Protein AF-A0A9P4UZG0-F1 (afdb_monomer_lite)

Foldseek 3Di:
DDDPPPPDPPPPQAAAPALVCLVVNVVVLVVLCVVLVNVVQQPLVDP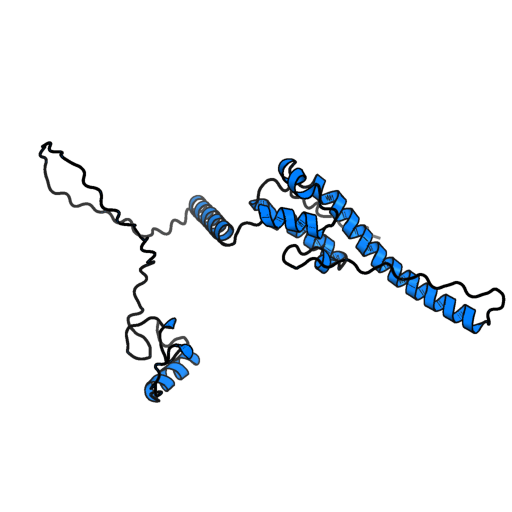HDDQDDQDDADDDDDPPDDPVRNVVNVVSNVVSVVRNVSSVSNVVSFVVLQVVVVVRYDPVLCVQCVPPDGSNSSSNSCCVPRNQDPVSVVVVVVVVVVVVCVVVVVPPDPDDPPPDDDDDDDDDDDDDDDDDDDDDDDDDPPDPPPDFDCQDLQRDGDHCCLDCLNHVVNAPPPDDDDPNSNVSVVVCVVDVPPPD

Radius of gyration: 33.49 Å; chains: 1; bounding box: 88×65×90 Å

Sequence (244 aa):
MASINVQRVTKSPTYLNKPEDWISWLFQYEDLATAAGVWTHCDPSKPYNALEDAPLRPTRPSSDATADQIKLYSLDRSDWEHDYRIWKRKEETLTAILTDIPTTISKNFILLIKNEHTVWGRLHALHQHLAPSDSTRKRELRQQWEDFQRITGRRIHGATFSATLGITNNQSNQGRPSATNSLTIPSKPSASSKRPHTNCYCGVTHWYCECPYLVTHKRPHNWKEDNSITAKFREARTNPKVNT

Organism: NCBI:txid682080

Secondary structure (DSSP, 8-state):
---------------B-SGGGHHHHHHHHHHHHHHHT-HHHH-TTSPP-PPPPPPPPPPPPPTT--HHHHHHHHHHHHHHHHHHHHHHHHHHHHHHHHHHHHHHB-HHHHHHHTT--SHHHHHHHHHHHHSPPHHHHHHHHHHHHHHHHHHS-----------------------------------------PPPPS--TTSS-S-GGG-TTT-GGG--TT----HHHHHHHHHHHH-TTS--

Structure (mmCIF, N/CA/C/O backbone):
data_AF-A0A9P4UZG0-F1
#
_entry.id   AF-A0A9P4UZG0-F1
#
loop_
_atom_site.group_PDB
_atom_site.id
_atom_site.type_symbol
_atom_site.label_atom_id
_atom_site.label_alt_id
_atom_site.label_comp_id
_atom_site.label_asym_id
_atom_site.label_entity_id
_atom_site.label_seq_id
_atom_site.pdbx_PDB_ins_code
_atom_site.Cartn_x
_atom_site.Cartn_y
_atom_site.Cartn_z
_atom_site.occupancy
_atom_site.B_iso_or_equiv
_atom_site.auth_seq_id
_atom_site.auth_comp_id
_atom_site.auth_asym_id
_atom_site.auth_atom_id
_atom_site.pdbx_PDB_model_num
ATOM 1 N N . MET A 1 1 ? 10.504 36.411 -8.832 1.00 37.25 1 MET A N 1
ATOM 2 C CA . MET A 1 1 ? 9.932 35.054 -8.968 1.00 37.25 1 MET A CA 1
ATOM 3 C C . MET A 1 1 ? 9.498 34.613 -7.580 1.00 37.25 1 MET A C 1
ATOM 5 O O . MET A 1 1 ? 10.353 34.453 -6.723 1.00 37.25 1 MET A O 1
ATOM 9 N N . ALA A 1 2 ? 8.191 34.584 -7.312 1.00 33.81 2 ALA A N 1
ATOM 10 C CA . ALA A 1 2 ? 7.659 34.303 -5.980 1.00 33.81 2 ALA A CA 1
ATOM 11 C C . ALA A 1 2 ? 7.749 32.798 -5.686 1.00 33.81 2 ALA A C 1
ATOM 13 O O . ALA A 1 2 ? 7.114 31.992 -6.364 1.00 33.81 2 ALA A O 1
ATOM 14 N N . SER A 1 3 ? 8.558 32.430 -4.695 1.00 33.03 3 SER A N 1
ATOM 15 C CA . SER A 1 3 ? 8.658 31.064 -4.188 1.00 33.03 3 SER A CA 1
ATOM 16 C C . SER A 1 3 ? 7.367 30.699 -3.462 1.00 33.03 3 SER A C 1
ATOM 18 O O . SER A 1 3 ? 7.094 31.197 -2.370 1.00 33.03 3 SER A O 1
ATOM 20 N N . ILE A 1 4 ? 6.563 29.831 -4.072 1.00 34.81 4 ILE A N 1
ATOM 21 C CA . ILE A 1 4 ? 5.389 29.243 -3.429 1.00 34.81 4 ILE A CA 1
ATOM 22 C C . ILE A 1 4 ? 5.906 28.220 -2.415 1.00 34.81 4 ILE A C 1
ATOM 24 O O . ILE A 1 4 ? 6.260 27.094 -2.758 1.00 34.81 4 ILE A O 1
ATOM 28 N N . ASN A 1 5 ? 5.986 28.638 -1.153 1.00 38.53 5 ASN A N 1
ATOM 29 C CA . ASN A 1 5 ? 6.178 27.740 -0.025 1.00 38.53 5 ASN A CA 1
ATOM 30 C C . ASN A 1 5 ? 4.876 26.952 0.167 1.00 38.53 5 ASN A C 1
ATOM 32 O O . ASN A 1 5 ? 3.945 27.414 0.827 1.00 38.53 5 ASN A O 1
ATOM 36 N N . VAL A 1 6 ? 4.791 25.784 -0.473 1.00 41.22 6 VAL A N 1
ATOM 37 C CA . VAL A 1 6 ? 3.734 24.807 -0.207 1.00 41.22 6 VAL A CA 1
ATOM 38 C C . VAL A 1 6 ? 4.003 24.248 1.182 1.00 41.22 6 VAL A C 1
ATOM 40 O O . VAL A 1 6 ? 4.770 23.298 1.350 1.00 41.22 6 VAL A O 1
ATOM 43 N N . GLN A 1 7 ? 3.402 24.868 2.194 1.00 32.28 7 GLN A N 1
ATOM 44 C CA . GLN A 1 7 ? 3.423 24.318 3.537 1.00 32.28 7 GLN A CA 1
ATOM 45 C C . GLN A 1 7 ? 2.779 22.932 3.496 1.00 32.28 7 GLN A C 1
ATOM 47 O O . GLN A 1 7 ? 1.585 22.786 3.228 1.00 32.28 7 GLN A O 1
ATOM 52 N N . ARG A 1 8 ? 3.593 21.900 3.741 1.00 38.88 8 ARG A N 1
ATOM 53 C CA . ARG A 1 8 ? 3.095 20.565 4.059 1.00 38.88 8 ARG A CA 1
ATOM 54 C C . ARG A 1 8 ? 2.265 20.713 5.323 1.00 38.88 8 ARG A C 1
ATOM 56 O O . ARG A 1 8 ? 2.817 20.975 6.387 1.00 38.88 8 ARG A O 1
ATOM 63 N N . VAL A 1 9 ? 0.952 20.554 5.197 1.00 37.94 9 VAL A N 1
ATOM 64 C CA . VAL A 1 9 ? 0.076 20.326 6.345 1.00 37.94 9 VAL A CA 1
ATOM 65 C C . VAL A 1 9 ? 0.667 19.136 7.094 1.00 37.94 9 VAL A C 1
ATOM 67 O O . VAL A 1 9 ? 0.671 18.014 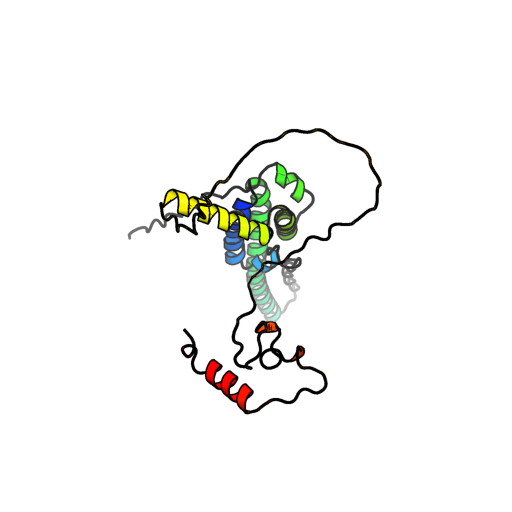6.585 1.00 37.94 9 VAL A O 1
ATOM 70 N N . THR A 1 10 ? 1.245 19.385 8.266 1.00 36.81 10 THR A N 1
ATOM 71 C CA . THR A 1 10 ? 1.753 18.339 9.148 1.00 36.81 10 THR A CA 1
ATOM 72 C C . THR A 1 10 ? 0.542 17.602 9.706 1.00 36.81 10 THR A C 1
ATOM 74 O O . THR A 1 10 ? 0.021 17.966 10.759 1.00 36.81 10 THR A O 1
ATOM 77 N N . LYS A 1 11 ? 0.038 16.605 8.965 1.00 51.50 11 LYS A N 1
ATOM 78 C CA . LYS A 1 11 ? -0.889 15.609 9.508 1.00 51.50 11 LYS A CA 1
ATOM 79 C C . LYS A 1 11 ? -0.190 15.029 10.743 1.00 51.50 11 LYS A C 1
ATOM 81 O O . LYS A 1 11 ? 0.884 14.446 10.611 1.00 51.50 11 LYS A O 1
ATOM 86 N N . SER A 1 12 ? -0.729 15.267 11.938 1.00 52.88 12 SER A N 1
ATOM 87 C CA . SER A 1 12 ? -0.206 14.649 13.156 1.00 52.88 12 SER A CA 1
ATOM 88 C C . SER A 1 12 ? -0.275 13.132 12.969 1.00 52.88 12 SER A C 1
ATOM 90 O O . SER A 1 12 ? -1.371 12.646 12.672 1.00 52.88 12 SER A O 1
ATOM 92 N N . PRO A 1 13 ? 0.842 12.392 13.092 1.00 62.47 13 PRO A N 1
ATOM 93 C CA . PRO A 1 13 ? 0.816 10.945 12.950 1.00 62.47 13 PRO A CA 1
ATOM 94 C C . PRO A 1 13 ? -0.119 10.395 14.024 1.00 62.47 13 PRO A C 1
ATOM 96 O O . PRO A 1 13 ? 0.106 10.582 15.221 1.00 62.47 13 PRO A O 1
ATOM 99 N N . THR A 1 14 ? -1.229 9.800 13.593 1.00 74.88 14 THR A N 1
ATOM 100 C CA . THR A 1 14 ? -2.196 9.227 14.537 1.00 74.88 14 THR A CA 1
ATOM 101 C C . THR A 1 14 ? -1.523 8.005 15.141 1.00 74.88 14 THR A C 1
ATOM 103 O O . THR A 1 14 ? -1.003 7.182 14.395 1.00 74.88 14 THR A O 1
ATOM 106 N N . TYR A 1 15 ? -1.480 7.901 16.465 1.00 85.69 15 TYR A N 1
ATOM 107 C CA . TYR A 1 15 ? -0.846 6.781 17.155 1.00 85.69 15 TYR A CA 1
ATOM 108 C C . TYR A 1 15 ? -1.904 5.749 17.546 1.00 85.69 15 TYR A C 1
ATOM 110 O O . TYR A 1 15 ? -2.899 6.099 18.180 1.00 85.69 15 TYR A O 1
ATOM 118 N N . LEU A 1 16 ? -1.694 4.481 17.193 1.00 85.75 16 LEU A N 1
ATOM 119 C CA . LEU A 1 16 ? -2.653 3.405 17.436 1.00 85.75 16 LEU A CA 1
ATOM 120 C C . LEU A 1 16 ? -2.567 2.932 18.892 1.00 85.75 16 LEU A C 1
ATOM 122 O O . LEU A 1 16 ? -1.766 2.060 19.246 1.00 85.75 16 LEU A O 1
ATOM 126 N N . ASN A 1 17 ? -3.408 3.524 19.740 1.00 83.88 17 ASN A N 1
ATOM 127 C CA . ASN A 1 17 ? -3.574 3.134 21.141 1.00 83.88 17 ASN A CA 1
ATOM 128 C C . ASN A 1 17 ? -4.848 2.328 21.373 1.00 83.88 17 ASN A C 1
ATOM 130 O O . ASN A 1 17 ? -4.854 1.416 22.203 1.00 83.88 17 ASN A O 1
ATOM 134 N N . LYS A 1 18 ? -5.926 2.680 20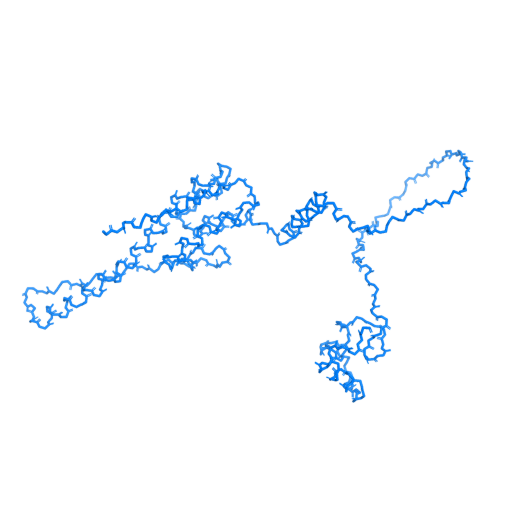.669 1.00 83.25 18 LYS A N 1
ATOM 135 C CA . LYS A 1 18 ? -7.249 2.083 20.847 1.00 83.25 18 LYS A CA 1
ATOM 136 C C . LYS A 1 18 ? -7.805 1.573 19.513 1.00 83.25 18 LYS A C 1
ATOM 138 O O . LYS A 1 18 ? -7.436 2.098 18.465 1.00 83.25 18 LYS A O 1
ATOM 143 N N . PRO A 1 19 ? -8.747 0.612 19.542 1.00 81.12 19 PRO A N 1
ATOM 144 C CA . PRO A 1 19 ? -9.489 0.179 18.351 1.00 81.12 19 PRO A CA 1
ATOM 145 C C . PRO A 1 19 ? -10.177 1.331 17.599 1.00 81.12 19 PRO A C 1
ATOM 147 O O . PRO A 1 19 ? -10.307 1.295 16.383 1.00 81.12 19 PRO A O 1
ATOM 150 N N . GLU A 1 20 ? -10.585 2.383 18.313 1.00 78.62 20 GLU A N 1
ATOM 151 C CA . GLU A 1 20 ? -11.216 3.588 17.751 1.00 78.62 20 GLU A CA 1
ATOM 152 C C . GLU A 1 20 ? -10.302 4.325 16.757 1.00 78.62 20 GLU A C 1
ATOM 154 O O . GLU A 1 20 ? -10.777 4.871 15.758 1.00 78.62 20 GLU A O 1
ATOM 159 N N . ASP A 1 21 ? -8.989 4.294 17.004 1.00 83.94 21 ASP A N 1
ATOM 160 C CA . ASP A 1 21 ? -7.980 4.961 16.180 1.00 83.94 21 ASP A CA 1
ATOM 161 C C . ASP A 1 21 ? -7.670 4.169 14.902 1.00 83.94 21 ASP A C 1
ATOM 163 O O . ASP A 1 21 ? -7.029 4.700 13.997 1.00 83.94 21 ASP A O 1
ATOM 167 N N . TRP A 1 22 ? -8.136 2.914 14.803 1.00 85.88 22 TRP A N 1
ATOM 168 C CA . TRP A 1 22 ? -7.817 1.987 13.715 1.00 85.88 22 TRP A CA 1
ATOM 169 C C . TRP A 1 22 ? -8.081 2.583 12.335 1.00 85.88 22 TRP A C 1
ATOM 171 O O . TRP A 1 22 ? -7.214 2.530 11.470 1.00 85.88 22 TRP A O 1
ATOM 181 N N . ILE A 1 23 ? -9.256 3.182 12.128 1.00 82.44 23 ILE A N 1
ATOM 182 C CA . ILE A 1 23 ? -9.661 3.702 10.814 1.00 82.44 23 ILE A CA 1
ATOM 183 C C . ILE A 1 23 ? -8.784 4.898 10.418 1.00 82.44 23 ILE A C 1
ATOM 185 O O . ILE A 1 23 ? -8.254 4.937 9.311 1.00 82.44 23 ILE A O 1
ATOM 189 N N . SER A 1 24 ? -8.589 5.854 11.331 1.00 84.31 24 SER A N 1
ATOM 190 C CA . SER A 1 24 ? -7.759 7.047 11.096 1.00 84.31 24 SER A CA 1
ATOM 191 C C . SER A 1 24 ? -6.278 6.701 10.924 1.00 84.31 24 SER A C 1
ATOM 193 O O . SER A 1 24 ? -5.553 7.344 10.162 1.00 84.31 24 SER A O 1
ATOM 195 N N . TRP A 1 25 ? -5.813 5.677 11.638 1.00 89.06 25 TRP A N 1
ATOM 196 C CA . TRP A 1 25 ? -4.466 5.141 11.517 1.00 89.06 25 TRP A CA 1
ATOM 197 C C . TRP A 1 25 ? -4.267 4.440 10.171 1.00 89.06 25 TRP A C 1
ATOM 199 O O . TRP A 1 25 ? -3.352 4.797 9.433 1.00 89.06 25 TRP A O 1
ATOM 209 N N . LEU A 1 26 ? -5.168 3.524 9.801 1.00 88.50 26 LEU A N 1
ATOM 210 C CA . LEU A 1 26 ? -5.113 2.780 8.542 1.00 88.50 26 LEU A CA 1
ATOM 211 C C . LEU A 1 26 ? -5.169 3.711 7.324 1.00 88.50 26 LEU A C 1
ATOM 213 O O . LEU A 1 26 ? -4.431 3.497 6.366 1.00 88.50 26 LEU A O 1
ATOM 217 N N . PHE A 1 27 ? -5.965 4.782 7.393 1.00 87.00 27 PHE A N 1
ATOM 218 C CA . PHE A 1 27 ? -6.087 5.772 6.321 1.00 87.00 27 PHE A CA 1
ATOM 219 C C . PHE A 1 27 ? -4.744 6.423 5.938 1.00 87.00 27 PHE A C 1
ATOM 221 O O . PHE A 1 27 ? -4.500 6.704 4.769 1.00 87.00 27 PHE A O 1
ATOM 228 N N . GLN A 1 28 ? -3.826 6.621 6.893 1.00 87.75 28 GLN A N 1
ATOM 229 C CA . GLN A 1 28 ? -2.490 7.154 6.587 1.00 87.75 28 GLN A CA 1
ATOM 230 C C . GLN A 1 28 ? -1.686 6.195 5.702 1.00 87.75 28 GLN A C 1
ATOM 232 O O . GLN A 1 28 ? -1.000 6.628 4.777 1.00 87.75 28 GLN A O 1
ATOM 237 N N . TYR A 1 29 ? -1.789 4.895 5.971 1.00 88.19 29 TYR A N 1
ATOM 238 C CA . TYR A 1 29 ? -1.110 3.865 5.192 1.00 88.19 29 TYR A CA 1
ATOM 239 C C . TYR A 1 29 ? -1.806 3.606 3.854 1.00 88.19 29 TYR A C 1
ATOM 241 O O . TYR A 1 29 ? -1.120 3.319 2.877 1.00 88.19 29 TYR A O 1
ATOM 249 N N . GLU A 1 30 ? -3.129 3.771 3.779 1.00 88.25 30 GLU A N 1
ATOM 250 C CA . GLU A 1 30 ? -3.883 3.740 2.522 1.00 88.25 30 GLU A CA 1
ATOM 251 C C . GLU A 1 30 ? -3.463 4.873 1.580 1.00 88.25 30 GLU A C 1
ATOM 253 O O . GLU A 1 30 ? -3.140 4.608 0.421 1.00 88.25 30 GLU A O 1
ATOM 258 N N . ASP A 1 31 ? -3.378 6.111 2.077 1.00 86.94 31 ASP A N 1
ATOM 259 C CA . ASP A 1 31 ? -2.902 7.269 1.308 1.00 86.94 31 ASP A CA 1
ATOM 260 C C . ASP A 1 31 ? -1.481 7.025 0.760 1.00 86.94 31 ASP A C 1
ATOM 262 O O . ASP A 1 31 ? -1.212 7.220 -0.431 1.00 86.94 31 ASP A O 1
ATOM 266 N N . LEU A 1 32 ? -0.563 6.560 1.619 1.00 87.25 32 LEU A N 1
ATOM 267 C CA . LEU A 1 32 ? 0.829 6.280 1.248 1.00 87.25 32 LEU A CA 1
ATOM 268 C C . LEU A 1 32 ? 0.937 5.147 0.220 1.00 87.25 32 LEU A C 1
ATOM 270 O O . LEU A 1 32 ? 1.652 5.268 -0.778 1.00 87.25 32 LEU A O 1
ATOM 274 N N . ALA A 1 33 ? 0.209 4.054 0.437 1.00 89.12 33 ALA A N 1
ATOM 275 C CA . ALA A 1 33 ? 0.231 2.898 -0.445 1.00 89.12 33 ALA A CA 1
ATOM 276 C C . ALA A 1 33 ? -0.457 3.175 -1.789 1.00 89.12 33 ALA A C 1
ATOM 278 O O . ALA A 1 33 ? -0.003 2.683 -2.823 1.00 89.12 33 ALA A O 1
ATOM 279 N N . THR A 1 34 ? -1.513 3.990 -1.805 1.00 89.38 34 THR A N 1
ATOM 280 C CA . THR A 1 34 ? -2.194 4.422 -3.034 1.00 89.38 34 THR A CA 1
ATOM 281 C C . THR A 1 34 ? -1.288 5.325 -3.866 1.00 89.38 34 THR A C 1
ATOM 283 O O . THR A 1 34 ? -1.189 5.137 -5.077 1.00 89.38 34 THR A O 1
ATOM 286 N N . ALA A 1 35 ? -0.537 6.230 -3.229 1.00 87.12 35 ALA A N 1
ATOM 287 C CA . ALA A 1 35 ? 0.427 7.093 -3.915 1.00 87.12 35 ALA A CA 1
ATOM 288 C C . ALA A 1 35 ? 1.581 6.322 -4.592 1.00 87.12 35 ALA A C 1
ATOM 290 O O . ALA A 1 35 ? 2.162 6.806 -5.566 1.00 87.12 35 ALA A O 1
ATOM 291 N N . ALA A 1 36 ? 1.923 5.132 -4.091 1.00 86.88 36 ALA A N 1
ATOM 292 C CA . ALA A 1 36 ? 2.910 4.236 -4.699 1.00 86.88 36 ALA A CA 1
ATOM 293 C C . ALA A 1 36 ? 2.291 3.134 -5.583 1.00 86.88 36 ALA A C 1
ATOM 295 O O . ALA A 1 36 ? 3.028 2.392 -6.232 1.00 86.88 36 ALA A O 1
ATOM 296 N N . GLY A 1 37 ? 0.959 3.015 -5.622 1.00 86.25 37 GLY A N 1
ATOM 297 C CA . GLY A 1 37 ? 0.258 1.952 -6.348 1.00 86.25 37 GLY A CA 1
ATOM 298 C C . GLY A 1 37 ? 0.460 0.552 -5.755 1.00 86.25 37 GLY A C 1
ATOM 299 O O . GLY A 1 37 ? 0.384 -0.429 -6.489 1.00 86.25 37 GLY A O 1
ATOM 300 N N . VAL A 1 38 ? 0.747 0.449 -4.451 1.00 90.00 38 VAL A N 1
ATOM 301 C CA . VAL A 1 38 ? 0.996 -0.821 -3.737 1.00 90.00 38 VAL A CA 1
ATOM 302 C C . VAL A 1 38 ? -0.143 -1.240 -2.811 1.00 90.00 38 VAL A C 1
ATOM 304 O O . VAL A 1 38 ? -0.054 -2.284 -2.175 1.00 90.00 38 VAL A O 1
ATOM 307 N N . TRP A 1 39 ? -1.229 -0.463 -2.726 1.00 87.25 39 TRP A N 1
ATOM 308 C CA . TRP A 1 39 ? -2.339 -0.745 -1.804 1.00 87.25 39 TRP A CA 1
ATOM 309 C C . TRP A 1 39 ? -2.945 -2.144 -1.977 1.00 87.25 39 TRP A C 1
ATOM 311 O O . TRP A 1 39 ? -3.326 -2.781 -0.999 1.00 87.25 39 TRP A O 1
ATOM 321 N N . THR A 1 40 ? -2.940 -2.678 -3.198 1.00 85.88 40 THR A N 1
ATOM 322 C CA . THR A 1 40 ? -3.359 -4.055 -3.506 1.00 85.88 40 THR A CA 1
ATOM 323 C C . THR A 1 40 ? -2.596 -5.125 -2.724 1.00 85.88 40 THR A C 1
ATOM 325 O O . THR A 1 40 ? -3.148 -6.196 -2.493 1.00 85.88 40 THR A O 1
ATOM 328 N N . HIS A 1 41 ? -1.358 -4.838 -2.315 1.00 81.94 41 HIS A N 1
ATOM 329 C CA . HIS A 1 41 ? -0.496 -5.721 -1.528 1.00 81.94 41 HIS A CA 1
ATOM 330 C C . HIS A 1 41 ? -0.583 -5.450 -0.019 1.00 81.94 41 HIS A C 1
ATOM 332 O O . HIS A 1 41 ? -0.077 -6.238 0.774 1.00 81.94 41 HIS A O 1
ATOM 338 N N . CYS A 1 42 ? -1.211 -4.345 0.391 1.00 83.50 42 CYS A N 1
ATOM 339 C CA . CYS A 1 42 ? -1.299 -3.920 1.788 1.00 83.50 42 CYS A CA 1
ATOM 340 C C . CYS A 1 42 ? -2.688 -4.136 2.399 1.00 83.50 42 CYS A C 1
ATOM 342 O O . CYS A 1 42 ? -2.789 -4.204 3.619 1.00 83.50 42 CYS A O 1
ATOM 344 N N . ASP A 1 43 ? -3.741 -4.227 1.581 1.00 84.12 43 ASP A N 1
ATOM 345 C CA . ASP A 1 43 ? -5.135 -4.284 2.034 1.00 84.12 43 ASP A CA 1
ATOM 346 C C . ASP A 1 43 ? -5.386 -5.483 2.978 1.00 84.12 43 ASP A C 1
ATOM 348 O O . ASP A 1 43 ? -5.411 -6.632 2.520 1.00 84.12 43 ASP A O 1
ATOM 352 N N . PRO A 1 44 ? -5.616 -5.246 4.287 1.00 83.75 44 PRO A N 1
ATOM 353 C CA . PRO A 1 44 ? -5.802 -6.314 5.268 1.00 83.75 44 PRO A CA 1
ATOM 354 C C . PRO A 1 44 ? -7.141 -7.053 5.116 1.00 83.75 44 PRO A C 1
ATOM 356 O O . PRO A 1 44 ? -7.324 -8.104 5.735 1.00 83.75 44 PRO A O 1
ATOM 359 N N . SER A 1 45 ? -8.070 -6.522 4.311 1.00 77.62 45 SER A N 1
ATOM 360 C CA . SER A 1 45 ? -9.380 -7.131 4.031 1.00 77.62 45 SER A CA 1
ATOM 361 C C . SER A 1 45 ? -9.315 -8.170 2.912 1.00 77.62 45 SER A C 1
ATOM 363 O O . SER A 1 45 ? -10.221 -8.993 2.773 1.00 77.62 45 SER A O 1
ATOM 365 N N . LYS A 1 46 ? -8.266 -8.115 2.087 1.00 79.88 46 LYS A N 1
ATOM 366 C CA . LYS A 1 46 ? -8.040 -9.022 0.960 1.00 79.88 46 LYS A CA 1
ATOM 367 C C . LYS A 1 46 ? -7.034 -10.107 1.341 1.00 79.88 46 LYS A C 1
ATOM 369 O O . LYS A 1 46 ? -6.243 -9.903 2.262 1.00 79.88 46 LYS A O 1
ATOM 374 N N . PRO A 1 47 ? -7.050 -11.266 0.658 1.00 76.94 47 PRO A N 1
ATOM 375 C CA . PRO A 1 47 ? -5.998 -12.260 0.835 1.00 76.94 47 PRO A CA 1
ATOM 376 C C . PRO A 1 47 ? -4.632 -11.676 0.458 1.00 76.94 47 PRO A C 1
ATOM 378 O O . PRO A 1 47 ? -4.546 -10.773 -0.376 1.00 76.94 47 PRO A O 1
ATOM 381 N N . TYR A 1 48 ? -3.576 -12.216 1.069 1.00 79.50 48 TYR A N 1
ATOM 382 C CA . TYR A 1 48 ? -2.199 -11.810 0.809 1.00 79.50 48 TYR A CA 1
ATOM 383 C C . TYR A 1 48 ? -1.879 -11.840 -0.689 1.00 79.50 48 TYR A C 1
ATOM 385 O O . TYR A 1 48 ? -2.078 -12.856 -1.356 1.00 79.50 48 TYR A O 1
ATOM 393 N N . ASN A 1 49 ? -1.346 -10.730 -1.195 1.00 80.81 49 ASN A N 1
ATOM 394 C CA . ASN A 1 49 ? -0.841 -10.615 -2.553 1.00 80.81 49 ASN A CA 1
ATOM 395 C C . ASN A 1 49 ? 0.631 -10.205 -2.481 1.00 80.81 49 ASN A C 1
ATOM 397 O O . ASN A 1 49 ? 0.936 -9.074 -2.098 1.00 80.81 49 ASN A O 1
ATOM 401 N N . ALA A 1 50 ? 1.539 -11.121 -2.810 1.00 82.56 50 ALA A N 1
ATOM 402 C CA . ALA A 1 50 ? 2.967 -10.831 -2.824 1.00 82.56 50 ALA A CA 1
ATOM 403 C C . ALA A 1 50 ? 3.296 -9.809 -3.922 1.00 82.56 50 ALA A C 1
ATOM 405 O O . ALA A 1 50 ? 2.656 -9.788 -4.972 1.00 82.56 50 ALA A O 1
ATOM 406 N N . LEU A 1 51 ? 4.281 -8.947 -3.670 1.00 82.19 51 LEU A N 1
ATOM 407 C CA . LEU A 1 51 ? 4.839 -8.117 -4.734 1.00 82.19 51 LEU A CA 1
ATOM 408 C C . LEU A 1 51 ? 5.499 -9.036 -5.772 1.00 82.19 51 LEU A C 1
ATOM 410 O O . LEU A 1 51 ? 6.117 -10.031 -5.398 1.00 82.19 51 LEU A O 1
ATOM 414 N N . GLU A 1 52 ? 5.359 -8.699 -7.052 1.00 82.94 52 GLU A N 1
ATOM 415 C CA . GLU A 1 52 ? 6.064 -9.393 -8.131 1.00 82.94 52 GLU A CA 1
ATOM 416 C C . GLU A 1 52 ? 7.587 -9.330 -7.925 1.00 82.94 52 GLU A C 1
ATOM 418 O O . GLU A 1 52 ? 8.123 -8.365 -7.361 1.00 82.94 52 GLU A O 1
ATOM 423 N N . ASP A 1 53 ? 8.278 -10.367 -8.399 1.00 85.25 53 ASP A N 1
ATOM 424 C CA . ASP A 1 53 ? 9.735 -10.436 -8.355 1.00 85.25 53 ASP A CA 1
ATOM 425 C C . ASP A 1 53 ? 10.373 -9.279 -9.138 1.00 85.25 53 ASP A C 1
ATOM 427 O O . ASP A 1 53 ? 9.793 -8.721 -10.074 1.00 85.25 53 ASP A O 1
ATOM 431 N N . ALA A 1 54 ? 11.598 -8.914 -8.751 1.00 88.81 54 ALA A N 1
ATOM 432 C CA . ALA A 1 54 ? 12.342 -7.855 -9.419 1.00 88.81 54 ALA A CA 1
ATOM 433 C C . ALA A 1 54 ? 12.508 -8.154 -10.922 1.00 88.81 54 ALA A C 1
ATOM 435 O O . ALA A 1 54 ? 12.822 -9.293 -11.290 1.00 88.81 54 ALA A O 1
ATOM 436 N N . PRO A 1 55 ? 12.377 -7.144 -11.803 1.00 90.25 55 PRO A N 1
ATOM 437 C CA . PRO A 1 55 ? 12.547 -7.351 -13.233 1.00 90.25 55 PRO A CA 1
ATOM 438 C C . PRO A 1 55 ? 13.966 -7.844 -13.534 1.00 90.25 55 PRO A C 1
ATOM 440 O O . PRO A 1 55 ? 14.965 -7.274 -13.074 1.00 90.25 55 PRO A O 1
ATOM 443 N N . LEU A 1 56 ? 14.053 -8.918 -14.322 1.00 90.56 56 LEU A N 1
ATOM 444 C CA . LEU A 1 56 ? 15.321 -9.547 -14.674 1.00 90.56 56 LEU A CA 1
ATOM 445 C C . LEU A 1 56 ? 16.174 -8.588 -15.498 1.00 90.56 56 LEU A C 1
ATOM 447 O O . LEU A 1 56 ? 15.749 -8.063 -16.525 1.00 90.56 56 LEU A O 1
ATOM 451 N N . ARG A 1 57 ? 17.412 -8.381 -15.050 1.00 91.25 57 ARG A N 1
ATOM 452 C CA . ARG A 1 57 ? 18.364 -7.530 -15.757 1.00 91.25 57 ARG A CA 1
ATOM 453 C C . ARG A 1 57 ? 18.747 -8.163 -17.105 1.00 91.25 57 ARG A C 1
ATOM 455 O O . ARG A 1 57 ? 19.191 -9.313 -17.106 1.00 91.25 57 ARG A O 1
ATOM 462 N N . PRO A 1 58 ? 18.685 -7.416 -18.225 1.00 91.06 58 PRO A N 1
ATOM 463 C CA . PRO A 1 58 ? 19.130 -7.900 -19.526 1.00 91.06 58 PRO A CA 1
ATOM 464 C C . PRO A 1 58 ? 20.592 -8.353 -19.501 1.00 91.06 58 PRO A C 1
ATOM 466 O O . PRO A 1 58 ? 21.461 -7.698 -18.911 1.00 91.06 58 PRO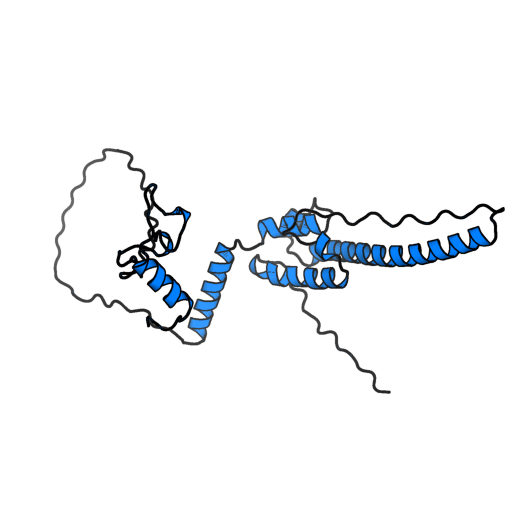 A O 1
ATOM 469 N N . THR A 1 59 ? 20.870 -9.474 -20.166 1.00 91.25 59 THR A N 1
ATOM 470 C CA . THR A 1 59 ? 22.222 -10.037 -20.231 1.00 91.25 59 THR A CA 1
ATOM 471 C C . THR A 1 59 ? 23.074 -9.230 -21.199 1.00 91.25 59 THR A C 1
ATOM 473 O O . THR A 1 59 ? 22.648 -8.916 -22.309 1.00 91.25 59 THR A O 1
ATOM 476 N N . ARG A 1 60 ? 24.296 -8.886 -20.778 1.00 88.75 60 ARG A N 1
ATOM 477 C CA . ARG A 1 60 ? 25.236 -8.172 -21.644 1.00 88.75 60 ARG A CA 1
ATOM 478 C C . ARG A 1 60 ? 25.609 -9.072 -22.836 1.00 88.75 60 ARG A C 1
ATOM 480 O O . ARG A 1 60 ? 26.008 -10.213 -22.602 1.00 88.75 60 ARG A O 1
ATOM 487 N N . PRO A 1 61 ? 25.533 -8.569 -24.077 1.00 88.44 61 PRO A N 1
ATOM 488 C CA . PRO A 1 61 ? 25.953 -9.328 -25.248 1.00 88.44 61 PRO A CA 1
ATOM 489 C C . PRO A 1 61 ? 27.475 -9.576 -25.250 1.00 88.44 61 PRO A C 1
ATOM 491 O O . PRO A 1 61 ? 28.231 -8.863 -24.586 1.00 88.44 61 PRO A O 1
ATOM 494 N N . SER A 1 62 ? 27.918 -10.607 -25.980 1.00 86.50 62 SER A N 1
ATOM 495 C CA . SER A 1 62 ? 29.340 -10.980 -26.108 1.00 86.50 62 SER A CA 1
ATOM 496 C C . SER A 1 62 ? 30.187 -9.856 -26.731 1.00 86.50 62 SER A C 1
ATOM 498 O O . SER A 1 62 ? 29.648 -8.940 -27.350 1.00 86.50 62 SER A O 1
ATOM 500 N N . SER A 1 63 ? 31.518 -9.935 -26.610 1.00 81.50 63 SER A N 1
ATOM 501 C CA . SER A 1 63 ? 32.452 -8.995 -27.259 1.00 81.50 63 SER A CA 1
ATOM 502 C C . SER A 1 63 ? 32.280 -8.926 -28.775 1.00 81.50 63 SER A C 1
ATOM 504 O O . SER A 1 63 ? 32.512 -7.877 -29.367 1.00 81.50 63 SER A O 1
ATOM 506 N N . ASP A 1 64 ? 31.828 -10.024 -29.379 1.00 87.50 64 ASP A N 1
ATOM 507 C CA . ASP A 1 64 ? 31.723 -10.191 -30.831 1.00 87.50 64 ASP A CA 1
ATOM 508 C C . ASP A 1 64 ? 30.326 -9.798 -31.350 1.00 87.50 64 ASP A C 1
ATOM 510 O O . ASP A 1 64 ? 29.911 -10.180 -32.445 1.00 87.50 64 ASP A O 1
ATOM 514 N N . ALA A 1 65 ? 29.555 -9.078 -30.532 1.00 84.00 65 ALA A N 1
ATOM 515 C CA . ALA A 1 65 ? 28.176 -8.737 -30.829 1.00 84.00 65 ALA A CA 1
ATOM 516 C C . ALA A 1 65 ? 28.046 -7.757 -32.000 1.00 84.00 65 ALA A C 1
ATOM 518 O O . ALA A 1 65 ? 28.800 -6.794 -32.148 1.00 84.00 65 ALA A O 1
ATOM 519 N N . THR A 1 66 ? 27.020 -7.983 -32.817 1.00 92.06 66 THR A N 1
ATOM 520 C CA . THR A 1 66 ? 26.682 -7.115 -33.949 1.00 92.06 66 THR A CA 1
ATOM 521 C C . THR A 1 66 ? 26.150 -5.765 -33.456 1.00 92.06 66 THR A C 1
ATOM 523 O O . THR A 1 66 ? 25.536 -5.683 -32.391 1.00 92.06 66 THR A O 1
ATOM 526 N N . ALA A 1 67 ? 26.317 -4.704 -34.252 1.00 92.06 67 ALA A N 1
ATOM 527 C CA . ALA A 1 67 ? 25.795 -3.368 -33.942 1.00 92.06 67 ALA A CA 1
ATOM 528 C C . ALA A 1 67 ? 24.295 -3.379 -33.578 1.00 92.06 67 ALA A C 1
ATOM 530 O O . ALA A 1 67 ? 23.882 -2.709 -32.632 1.00 92.06 67 ALA A O 1
ATOM 531 N N . ASP A 1 68 ? 23.497 -4.205 -34.260 1.00 91.75 68 ASP A N 1
ATOM 532 C CA . ASP A 1 68 ? 22.069 -4.364 -33.972 1.00 91.75 68 ASP A CA 1
ATOM 533 C C . ASP A 1 68 ? 21.808 -5.027 -32.613 1.00 91.75 68 ASP A C 1
ATOM 535 O O . ASP A 1 68 ? 20.919 -4.601 -31.881 1.00 91.75 68 ASP A O 1
ATOM 539 N N . GLN A 1 69 ? 22.617 -6.015 -32.221 1.00 90.94 69 GLN A N 1
ATOM 540 C CA . GLN A 1 69 ? 22.508 -6.674 -30.912 1.00 90.94 69 GLN A CA 1
ATOM 541 C C . GLN A 1 69 ? 22.864 -5.713 -29.774 1.00 90.94 69 GLN A C 1
ATOM 543 O O . GLN A 1 69 ? 22.208 -5.703 -28.734 1.00 90.94 69 GLN A O 1
ATOM 548 N N . ILE A 1 70 ? 23.875 -4.865 -29.983 1.00 92.56 70 ILE A N 1
ATOM 549 C CA . ILE A 1 70 ? 24.250 -3.808 -29.036 1.00 92.56 70 ILE A CA 1
ATOM 550 C C . ILE A 1 70 ? 23.111 -2.788 -28.906 1.00 92.56 70 ILE A C 1
ATOM 552 O O . ILE A 1 70 ? 22.784 -2.369 -27.793 1.00 92.56 70 ILE A O 1
ATOM 556 N N . LYS A 1 71 ? 22.476 -2.417 -30.028 1.00 93.25 71 LYS A N 1
ATOM 557 C CA . LYS A 1 71 ? 21.335 -1.495 -30.046 1.00 93.25 71 LYS A CA 1
ATOM 558 C C . LYS A 1 71 ? 20.123 -2.076 -29.316 1.00 93.25 71 LYS A C 1
ATOM 560 O O . LYS A 1 71 ? 19.568 -1.385 -28.465 1.00 93.25 71 LYS A O 1
ATOM 565 N N . LEU A 1 72 ? 19.754 -3.326 -29.590 1.00 92.50 72 LEU A N 1
ATOM 566 C CA . LEU A 1 72 ? 18.669 -4.016 -28.884 1.00 92.50 72 LEU A CA 1
ATOM 567 C C . LEU A 1 72 ? 18.941 -4.078 -27.377 1.00 92.50 72 LEU A C 1
ATOM 569 O O . LEU A 1 72 ? 18.120 -3.609 -26.600 1.00 92.50 72 LEU A O 1
ATOM 573 N N . TYR A 1 73 ? 20.144 -4.490 -26.963 1.00 92.38 73 TYR A N 1
ATOM 574 C CA . TYR A 1 73 ? 20.528 -4.491 -25.548 1.00 92.38 73 TYR A CA 1
ATOM 575 C C . TYR A 1 73 ? 20.424 -3.100 -24.897 1.00 92.38 73 TYR A C 1
ATOM 577 O O . TYR A 1 73 ? 20.049 -2.993 -23.731 1.00 92.38 73 TYR A O 1
ATOM 585 N N . SER A 1 74 ? 20.754 -2.023 -25.621 1.00 92.31 74 SER A N 1
ATOM 586 C CA . SER A 1 74 ? 20.616 -0.660 -25.093 1.00 92.31 74 SER A CA 1
ATOM 587 C C . SER A 1 74 ? 19.156 -0.251 -24.858 1.00 92.31 74 SER A C 1
ATOM 589 O O . SER A 1 74 ? 18.884 0.427 -23.867 1.00 92.31 74 SER A O 1
ATOM 591 N N . LEU A 1 75 ? 18.233 -0.703 -25.718 1.00 94.00 75 LEU A N 1
ATOM 592 C CA . LEU A 1 75 ? 16.792 -0.486 -25.570 1.00 94.00 75 LEU A CA 1
ATOM 593 C C . LEU A 1 75 ? 16.241 -1.324 -24.413 1.00 94.00 75 LEU A C 1
ATOM 595 O O . LEU A 1 75 ? 15.698 -0.756 -23.472 1.00 94.00 75 LEU A O 1
ATOM 599 N N . ASP A 1 76 ? 16.512 -2.633 -24.408 1.00 93.56 76 ASP A N 1
ATOM 600 C CA . ASP A 1 76 ? 16.075 -3.550 -23.347 1.00 93.56 76 ASP A CA 1
ATOM 601 C C . ASP A 1 76 ? 16.564 -3.091 -21.970 1.00 93.56 76 ASP A C 1
ATOM 603 O O . ASP A 1 76 ? 15.856 -3.172 -20.968 1.00 93.56 76 ASP A O 1
ATOM 607 N N . ARG A 1 77 ? 17.799 -2.582 -21.897 1.00 93.81 77 ARG A N 1
ATOM 608 C CA . ARG A 1 77 ? 18.356 -2.023 -20.664 1.00 93.81 77 ARG A CA 1
ATOM 609 C C . ARG A 1 77 ? 17.618 -0.761 -20.215 1.00 93.81 77 ARG A C 1
ATOM 611 O O . ARG A 1 77 ? 17.470 -0.575 -19.011 1.00 93.81 77 ARG A O 1
ATOM 618 N N . SER A 1 78 ? 17.209 0.100 -21.145 1.00 94.06 78 SER A N 1
ATOM 619 C CA . SER A 1 78 ? 16.439 1.311 -20.841 1.00 94.06 78 SER A CA 1
ATOM 620 C C . SER A 1 78 ? 15.055 0.958 -20.297 1.00 94.06 78 SER A C 1
ATOM 622 O O . SER A 1 78 ? 14.637 1.521 -19.284 1.00 94.06 78 SER A O 1
ATOM 624 N N . ASP A 1 79 ? 14.378 -0.002 -20.928 1.00 93.31 79 ASP A N 1
ATOM 625 C CA . ASP A 1 79 ? 13.069 -0.491 -20.487 1.00 93.31 79 ASP A CA 1
ATOM 626 C C . ASP A 1 79 ? 13.179 -1.158 -19.109 1.00 93.31 79 ASP A C 1
ATOM 628 O O . ASP A 1 79 ? 12.471 -0.784 -18.174 1.00 93.31 79 ASP A O 1
ATOM 632 N N . TRP A 1 80 ? 14.177 -2.029 -18.922 1.00 95.19 80 TRP A N 1
ATOM 633 C CA . TRP A 1 80 ? 14.483 -2.616 -17.617 1.00 95.19 80 TRP A CA 1
ATOM 634 C C . TRP A 1 80 ? 14.757 -1.557 -16.545 1.00 95.19 80 TRP A C 1
ATOM 636 O O . TRP A 1 80 ? 14.308 -1.700 -15.412 1.00 95.19 80 TRP A O 1
ATOM 646 N N . GLU A 1 81 ? 15.496 -0.493 -16.860 1.00 95.12 81 GLU A N 1
ATOM 647 C CA . GLU A 1 81 ? 15.795 0.564 -15.893 1.00 95.12 81 GLU A CA 1
ATOM 648 C C . GLU A 1 81 ? 14.534 1.345 -15.498 1.00 95.12 81 GLU A C 1
ATOM 650 O O . GLU A 1 81 ? 14.381 1.728 -14.334 1.00 95.12 81 GLU A O 1
ATOM 655 N N . HIS A 1 82 ? 13.600 1.536 -16.432 1.00 93.75 82 HIS A N 1
ATOM 656 C CA . HIS A 1 82 ? 12.288 2.105 -16.144 1.00 93.75 82 HIS A CA 1
ATOM 657 C C . HIS A 1 82 ? 11.476 1.202 -15.204 1.00 93.75 82 HIS A C 1
ATOM 659 O O . HIS A 1 82 ? 11.037 1.655 -14.140 1.00 93.75 82 HIS A O 1
ATOM 665 N N . ASP A 1 83 ? 11.346 -0.077 -15.547 1.00 90.81 83 ASP A N 1
ATOM 666 C CA . ASP A 1 83 ? 10.577 -1.049 -14.769 1.00 90.81 83 ASP A CA 1
ATOM 667 C C . ASP A 1 83 ? 11.187 -1.278 -13.385 1.00 90.81 83 ASP A C 1
ATOM 669 O O . ASP A 1 83 ? 10.486 -1.251 -12.370 1.00 90.81 83 ASP A O 1
ATOM 673 N N . TYR A 1 84 ? 12.514 -1.404 -13.310 1.00 92.88 84 TYR A N 1
ATOM 674 C CA . TYR A 1 84 ? 13.247 -1.554 -12.057 1.00 92.88 84 TYR A CA 1
ATOM 675 C C . TYR A 1 84 ? 13.058 -0.340 -11.150 1.00 92.88 84 TYR A C 1
ATOM 677 O O . TYR A 1 84 ? 12.918 -0.496 -9.939 1.00 92.88 84 TYR A O 1
ATOM 685 N N . ARG A 1 85 ? 12.992 0.878 -11.702 1.00 92.69 85 ARG A N 1
ATOM 686 C CA . ARG A 1 85 ? 12.685 2.080 -10.913 1.00 92.69 85 ARG A CA 1
ATOM 687 C C . ARG A 1 85 ? 11.275 2.052 -10.334 1.00 92.69 85 ARG A C 1
ATOM 689 O O . ARG A 1 85 ? 11.096 2.469 -9.189 1.00 92.69 85 ARG A O 1
ATOM 696 N N . ILE A 1 86 ? 10.286 1.598 -11.103 1.00 90.62 86 ILE A N 1
ATOM 697 C CA . ILE A 1 86 ? 8.908 1.457 -10.615 1.00 90.62 86 ILE A CA 1
ATOM 698 C C . ILE A 1 86 ? 8.860 0.400 -9.511 1.00 90.62 86 ILE A C 1
ATOM 700 O O . ILE A 1 86 ? 8.344 0.677 -8.429 1.00 90.62 86 ILE A O 1
ATOM 704 N N . TRP A 1 87 ? 9.431 -0.778 -9.761 1.00 92.75 87 TRP A N 1
ATOM 705 C CA . TRP A 1 87 ? 9.510 -1.869 -8.793 1.00 92.75 87 TRP A CA 1
ATOM 706 C C . TRP A 1 87 ? 10.215 -1.433 -7.501 1.00 92.75 87 TRP A C 1
ATOM 708 O O . TRP A 1 87 ? 9.656 -1.563 -6.414 1.00 92.75 87 TRP A O 1
ATOM 718 N N . LYS A 1 88 ? 11.380 -0.788 -7.618 1.00 93.12 88 LYS A N 1
ATOM 719 C CA . LYS A 1 88 ? 12.156 -0.286 -6.480 1.00 93.12 88 LYS A CA 1
ATOM 720 C C . LYS A 1 88 ? 11.371 0.727 -5.651 1.00 93.12 88 LYS A C 1
ATOM 722 O O . LYS A 1 88 ? 11.363 0.639 -4.430 1.00 93.12 88 LYS A O 1
ATOM 727 N N . ARG A 1 89 ? 10.644 1.652 -6.288 1.00 91.38 89 ARG A N 1
ATOM 728 C CA . ARG A 1 89 ? 9.774 2.606 -5.576 1.00 91.38 89 ARG A CA 1
ATOM 729 C C . ARG A 1 89 ? 8.689 1.893 -4.761 1.00 91.38 89 ARG A C 1
ATOM 731 O O . ARG A 1 89 ? 8.365 2.337 -3.656 1.00 91.38 89 ARG A O 1
ATOM 738 N N . LYS A 1 90 ? 8.114 0.812 -5.298 1.00 91.75 90 LYS A N 1
ATOM 739 C CA . LYS A 1 90 ? 7.120 -0.011 -4.594 1.00 91.75 90 LYS A CA 1
ATOM 740 C C . LYS A 1 90 ? 7.749 -0.702 -3.381 1.00 91.75 90 LYS A C 1
ATOM 742 O O . LYS A 1 90 ? 7.221 -0.570 -2.280 1.00 91.75 90 LYS A O 1
ATOM 747 N N . GLU A 1 91 ? 8.888 -1.367 -3.564 1.00 91.69 91 GLU A N 1
ATOM 748 C CA . GLU A 1 91 ? 9.620 -2.058 -2.493 1.00 91.69 91 GLU A CA 1
ATOM 749 C C . GLU A 1 91 ? 10.083 -1.099 -1.382 1.00 91.69 91 GLU A C 1
ATOM 751 O O . GLU A 1 91 ? 9.884 -1.372 -0.196 1.00 91.69 91 GLU A O 1
ATOM 756 N N . GLU A 1 92 ? 10.629 0.064 -1.748 1.00 92.06 92 GLU A N 1
ATOM 757 C CA . GLU A 1 92 ? 11.028 1.115 -0.805 1.00 92.06 92 GLU A CA 1
ATOM 758 C C . GLU A 1 92 ? 9.832 1.607 0.016 1.00 92.06 92 GLU A C 1
ATOM 760 O O . GLU A 1 92 ? 9.943 1.778 1.229 1.00 92.06 92 GLU A O 1
ATOM 765 N N . THR A 1 93 ? 8.667 1.775 -0.618 1.00 91.38 93 THR A N 1
ATOM 766 C CA . THR A 1 93 ? 7.441 2.179 0.083 1.00 91.38 93 THR A CA 1
ATOM 767 C C . THR A 1 93 ? 6.970 1.096 1.053 1.00 91.38 93 THR A C 1
ATOM 769 O O . THR A 1 93 ? 6.629 1.406 2.192 1.00 91.38 93 THR A O 1
ATOM 772 N N . LEU A 1 94 ? 6.980 -0.178 0.648 1.00 90.75 94 LEU A N 1
ATOM 773 C CA . LEU A 1 94 ? 6.618 -1.292 1.533 1.00 90.75 94 LEU A CA 1
ATOM 774 C C . LEU A 1 94 ? 7.574 -1.395 2.725 1.00 90.75 94 LEU A C 1
ATOM 776 O O . LEU A 1 94 ? 7.129 -1.575 3.857 1.00 90.75 94 LEU A O 1
ATOM 780 N N . THR A 1 95 ? 8.872 -1.225 2.484 1.00 91.12 95 THR A N 1
ATOM 781 C CA . THR A 1 95 ? 9.896 -1.224 3.534 1.00 91.12 95 THR A CA 1
ATOM 782 C C . THR A 1 95 ? 9.695 -0.058 4.497 1.00 91.12 95 THR A C 1
ATOM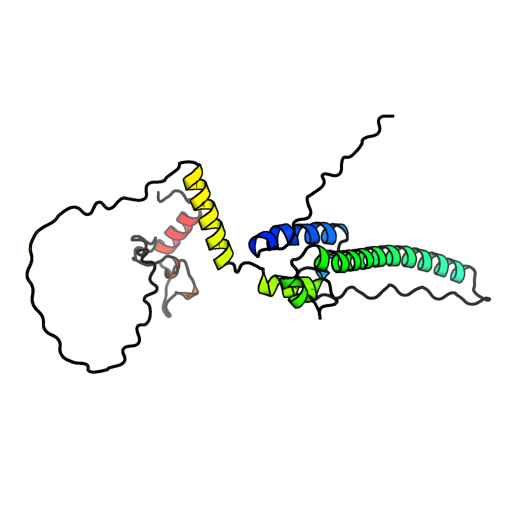 784 O O . THR A 1 95 ? 9.721 -0.264 5.708 1.00 91.12 95 THR A O 1
ATOM 787 N N . ALA A 1 96 ? 9.413 1.142 3.982 1.00 91.31 96 ALA A N 1
ATOM 788 C CA . ALA A 1 96 ? 9.110 2.312 4.801 1.00 91.31 96 ALA A CA 1
ATOM 789 C C . ALA A 1 96 ? 7.865 2.089 5.676 1.00 91.31 96 ALA A C 1
ATOM 791 O O . ALA A 1 96 ? 7.885 2.363 6.875 1.00 91.31 96 ALA A O 1
ATOM 792 N N . ILE A 1 97 ? 6.798 1.510 5.113 1.00 91.19 97 ILE A N 1
ATOM 793 C CA . ILE A 1 97 ? 5.592 1.155 5.873 1.00 91.19 97 ILE A CA 1
ATOM 794 C C . ILE A 1 97 ? 5.919 0.111 6.951 1.00 91.19 97 ILE A C 1
ATOM 796 O O . ILE A 1 97 ? 5.490 0.254 8.097 1.00 91.19 97 ILE A O 1
ATOM 800 N N . LEU A 1 98 ? 6.707 -0.919 6.624 1.00 90.31 98 LEU A N 1
ATOM 801 C CA . LEU A 1 98 ? 7.153 -1.925 7.592 1.00 90.31 98 LEU A CA 1
ATOM 802 C C . LEU A 1 98 ? 7.922 -1.305 8.756 1.00 90.31 98 LEU A C 1
ATOM 804 O O . LEU A 1 98 ? 7.717 -1.728 9.894 1.00 90.31 98 LEU A O 1
ATOM 808 N N . THR A 1 99 ? 8.803 -0.340 8.500 1.00 90.50 99 THR A N 1
ATOM 809 C CA . THR A 1 99 ? 9.559 0.337 9.559 1.00 90.50 99 THR A CA 1
ATOM 810 C C . THR A 1 99 ? 8.693 1.290 10.375 1.00 90.50 99 THR A C 1
ATOM 812 O O . THR A 1 99 ? 8.885 1.379 11.586 1.00 90.50 99 THR A O 1
ATOM 815 N N . ASP A 1 100 ? 7.707 1.936 9.751 1.00 90.19 100 ASP A N 1
ATOM 816 C CA . ASP A 1 100 ? 6.837 2.909 10.414 1.00 90.19 100 ASP A CA 1
ATOM 817 C C . ASP A 1 100 ? 5.821 2.249 11.348 1.00 90.19 100 ASP A C 1
ATOM 819 O O . ASP A 1 100 ? 5.651 2.710 12.477 1.00 90.19 100 ASP A O 1
ATOM 823 N N . ILE A 1 101 ? 5.167 1.159 10.926 1.00 89.88 101 ILE A N 1
ATOM 824 C CA . ILE A 1 101 ? 4.127 0.467 11.715 1.00 89.88 101 ILE A CA 1
ATOM 825 C C . ILE A 1 101 ? 4.530 0.254 13.191 1.00 89.88 101 ILE A C 1
ATOM 827 O O . ILE A 1 101 ? 3.801 0.709 14.067 1.00 89.88 101 ILE A O 1
ATOM 831 N N . PRO A 1 102 ? 5.667 -0.380 13.539 1.00 88.25 102 PRO A N 1
ATOM 832 C CA . PRO A 1 102 ? 6.024 -0.616 14.940 1.00 88.25 102 PRO A CA 1
ATOM 833 C C . PRO A 1 102 ? 6.297 0.666 15.748 1.00 88.25 102 PRO A C 1
ATOM 835 O O . PRO A 1 102 ? 6.274 0.611 16.976 1.00 88.25 102 PRO A O 1
ATOM 838 N N . THR A 1 103 ? 6.545 1.806 15.094 1.00 89.06 103 THR A N 1
ATOM 839 C CA . THR A 1 103 ? 6.759 3.104 15.761 1.00 89.06 103 THR A CA 1
ATOM 840 C C . THR A 1 103 ? 5.461 3.872 16.013 1.00 89.06 103 THR A C 1
ATOM 842 O O . THR A 1 103 ? 5.392 4.663 16.953 1.00 89.06 103 THR A O 1
ATOM 845 N N . THR A 1 104 ? 4.419 3.622 15.214 1.00 89.19 104 THR A N 1
ATOM 846 C CA . THR A 1 104 ? 3.120 4.308 15.298 1.00 89.19 104 THR A CA 1
ATOM 847 C C . THR A 1 104 ? 2.074 3.531 16.100 1.00 89.19 104 THR A C 1
ATOM 849 O O . THR A 1 104 ? 0.956 4.019 16.271 1.00 89.19 104 THR A O 1
ATOM 852 N N . ILE A 1 105 ? 2.414 2.342 16.610 1.00 88.56 105 ILE A N 1
ATOM 853 C CA . ILE A 1 105 ? 1.526 1.495 17.418 1.00 88.56 105 ILE A CA 1
ATOM 854 C C . ILE A 1 105 ? 1.992 1.380 18.874 1.00 88.56 105 ILE A C 1
ATOM 856 O O . ILE A 1 105 ? 3.185 1.443 19.182 1.00 88.56 105 ILE A O 1
ATOM 860 N N . SER A 1 106 ? 1.038 1.144 19.779 1.00 86.81 106 SER A N 1
ATOM 861 C CA . SER A 1 106 ? 1.313 0.849 21.189 1.00 86.81 106 SER A CA 1
ATOM 862 C C . SER A 1 106 ? 2.154 -0.415 21.382 1.00 86.81 106 SER A C 1
ATOM 864 O O . SER A 1 106 ? 1.989 -1.410 20.672 1.00 86.81 106 SER A O 1
ATOM 866 N N . LYS A 1 107 ? 2.991 -0.423 22.429 1.00 85.50 107 LYS A N 1
ATOM 867 C CA . LYS A 1 107 ? 3.841 -1.567 22.819 1.00 85.50 107 LYS A CA 1
ATOM 868 C C . LYS A 1 107 ? 3.062 -2.876 22.970 1.00 85.50 107 LYS A C 1
ATOM 870 O O . LYS A 1 107 ? 3.601 -3.939 22.680 1.00 85.50 107 LYS A O 1
ATOM 875 N N . ASN A 1 108 ? 1.795 -2.797 23.379 1.00 82.50 108 ASN A N 1
ATOM 876 C CA . ASN A 1 108 ? 0.925 -3.965 23.526 1.00 82.50 108 ASN A CA 1
ATOM 877 C C . ASN A 1 108 ? 0.644 -4.656 22.181 1.00 82.50 108 ASN A C 1
ATOM 879 O O . ASN A 1 108 ? 0.554 -5.879 22.128 1.00 82.50 108 ASN A O 1
ATOM 883 N N . PHE A 1 109 ? 0.555 -3.889 21.091 1.00 84.19 109 PHE A N 1
ATOM 884 C CA . PHE A 1 109 ? 0.283 -4.407 19.749 1.00 84.19 109 PHE A CA 1
ATOM 885 C C . PHE A 1 109 ? 1.549 -4.858 19.016 1.00 84.19 109 PHE A C 1
ATOM 887 O O . PHE A 1 109 ? 1.464 -5.698 18.125 1.00 84.19 109 PHE A O 1
ATOM 894 N N . ILE A 1 110 ? 2.731 -4.385 19.434 1.00 86.56 110 ILE A N 1
ATOM 895 C CA . ILE A 1 110 ? 4.023 -4.860 18.907 1.00 86.56 110 ILE A CA 1
ATOM 896 C C . ILE A 1 110 ? 4.168 -6.377 19.098 1.00 86.56 110 ILE A C 1
ATOM 898 O O . ILE A 1 110 ? 4.694 -7.068 18.227 1.00 86.56 110 ILE A O 1
ATOM 902 N N . LEU A 1 111 ? 3.659 -6.915 20.211 1.00 83.81 111 LEU A N 1
ATOM 903 C CA . LEU A 1 111 ? 3.691 -8.354 20.482 1.00 83.81 111 LEU A CA 1
ATOM 904 C C . LEU A 1 111 ? 2.885 -9.169 19.460 1.00 83.81 111 LEU A C 1
ATOM 906 O O . LEU A 1 111 ? 3.275 -10.294 19.159 1.00 83.81 111 LEU A O 1
ATOM 910 N N . LEU A 1 112 ? 1.812 -8.598 18.903 1.00 84.00 112 LEU A N 1
ATOM 911 C CA . LEU A 1 112 ? 0.953 -9.260 17.913 1.00 84.00 112 LEU A CA 1
ATOM 912 C C . LEU A 1 112 ? 1.632 -9.368 16.543 1.00 84.00 112 LEU A C 1
ATOM 914 O O . LEU A 1 112 ? 1.407 -10.330 15.821 1.00 84.00 112 LEU A O 1
ATOM 918 N N . ILE A 1 113 ? 2.485 -8.400 16.198 1.00 88.25 113 ILE A N 1
ATOM 919 C CA . ILE A 1 113 ? 3.130 -8.315 14.878 1.00 88.25 113 ILE A CA 1
ATOM 920 C C . ILE A 1 113 ? 4.563 -8.863 14.851 1.00 88.25 113 ILE A C 1
ATOM 922 O O . ILE A 1 113 ? 5.219 -8.816 13.813 1.00 88.25 113 ILE A O 1
ATOM 926 N N . LYS A 1 114 ? 5.083 -9.357 15.982 1.00 83.25 114 LYS A N 1
ATOM 927 C CA . LYS A 1 114 ? 6.503 -9.713 16.150 1.00 83.25 114 LYS A CA 1
ATOM 928 C C . LYS A 1 114 ? 7.009 -10.740 15.130 1.00 83.25 114 LYS A C 1
ATOM 930 O O . LYS A 1 114 ? 8.158 -10.649 14.709 1.00 83.25 114 LYS A O 1
ATOM 935 N N . ASN A 1 115 ? 6.169 -11.702 14.760 1.00 83.56 115 ASN A N 1
ATOM 936 C CA . ASN A 1 115 ? 6.535 -12.789 13.849 1.00 83.56 115 ASN A CA 1
ATOM 937 C C . ASN A 1 115 ? 6.160 -12.487 12.387 1.00 83.56 115 ASN A C 1
ATOM 939 O O . ASN A 1 115 ? 6.425 -13.301 11.509 1.00 83.56 115 ASN A O 1
ATOM 943 N N . GLU A 1 116 ? 5.551 -11.327 12.127 1.00 84.81 116 GLU A N 1
ATOM 944 C CA . GLU A 1 116 ? 5.089 -10.937 10.800 1.00 84.81 116 GLU A CA 1
ATOM 945 C C . GLU A 1 116 ? 6.102 -10.009 10.125 1.00 84.81 116 GLU A C 1
ATOM 947 O O . GLU A 1 116 ? 6.455 -8.930 10.623 1.00 84.81 116 GLU A O 1
ATOM 952 N N . HIS A 1 117 ? 6.570 -10.430 8.953 1.00 81.94 117 HIS A N 1
ATOM 953 C CA . HIS A 1 117 ? 7.603 -9.728 8.186 1.00 81.94 117 HIS A CA 1
ATOM 954 C C . HIS A 1 117 ? 7.049 -8.970 6.976 1.00 81.94 117 HIS A C 1
ATOM 956 O O . HIS A 1 117 ? 7.761 -8.166 6.383 1.00 81.94 117 HIS A O 1
ATOM 962 N N . THR A 1 118 ? 5.782 -9.188 6.628 1.00 88.75 118 THR A N 1
ATOM 963 C CA . THR A 1 118 ? 5.120 -8.531 5.497 1.00 88.75 118 THR A CA 1
ATOM 964 C C . THR A 1 118 ? 4.227 -7.391 5.979 1.00 88.75 118 THR A C 1
ATOM 966 O O . THR A 1 118 ? 3.682 -7.438 7.085 1.00 88.75 118 THR A O 1
ATOM 969 N N . VAL A 1 119 ? 4.065 -6.348 5.151 1.00 89.56 119 VAL A N 1
ATOM 970 C CA . VAL A 1 119 ? 3.155 -5.228 5.460 1.00 89.56 119 VAL A CA 1
ATOM 971 C C . VAL A 1 119 ? 1.755 -5.771 5.713 1.00 89.56 119 VAL A C 1
ATOM 973 O O . VAL A 1 119 ? 1.152 -5.484 6.744 1.00 89.56 119 VAL A O 1
ATOM 976 N N . TRP A 1 120 ? 1.285 -6.620 4.798 1.00 89.94 120 TRP A N 1
ATOM 977 C CA . TRP A 1 120 ? -0.008 -7.275 4.896 1.00 89.94 120 TRP A CA 1
ATOM 978 C C . TRP A 1 120 ? -0.154 -8.096 6.177 1.00 89.94 120 TRP A C 1
ATOM 980 O O . TRP A 1 120 ? -1.145 -7.924 6.869 1.00 89.94 120 TRP A O 1
ATOM 990 N N . GLY A 1 121 ? 0.825 -8.931 6.544 1.00 87.62 121 GLY A N 1
ATOM 991 C CA . GLY A 1 121 ? 0.748 -9.765 7.749 1.00 87.62 121 GLY A CA 1
ATOM 992 C C . GLY A 1 121 ? 0.614 -8.928 9.018 1.00 87.62 121 GLY A C 1
ATOM 993 O O . GLY A 1 121 ? -0.257 -9.182 9.850 1.00 87.62 121 GLY A O 1
ATOM 994 N N . ARG A 1 122 ? 1.395 -7.843 9.124 1.00 89.62 122 ARG A N 1
ATOM 995 C CA . ARG A 1 122 ? 1.292 -6.899 10.249 1.00 89.62 122 ARG A CA 1
ATOM 996 C C . ARG A 1 122 ? -0.060 -6.195 10.282 1.00 89.62 122 ARG A C 1
ATOM 998 O O . ARG A 1 122 ? -0.687 -6.137 11.338 1.00 89.62 122 ARG A O 1
ATOM 1005 N N . LEU A 1 123 ? -0.521 -5.675 9.144 1.00 89.94 123 LEU A N 1
ATOM 1006 C CA . LEU A 1 123 ? -1.812 -4.991 9.048 1.00 89.94 123 LEU A CA 1
ATOM 1007 C C . LEU A 1 123 ? -2.980 -5.946 9.302 1.00 89.94 123 LEU A C 1
ATOM 1009 O O . LEU A 1 123 ? -3.929 -5.568 9.979 1.00 89.94 123 LEU A O 1
ATOM 1013 N N . HIS A 1 124 ? -2.905 -7.181 8.818 1.00 89.25 124 HIS A N 1
ATOM 1014 C CA . HIS A 1 124 ? -3.935 -8.193 8.994 1.00 89.25 124 HIS A CA 1
ATOM 1015 C C . HIS A 1 124 ? -4.019 -8.664 10.450 1.00 89.25 124 HIS A C 1
ATOM 1017 O O . HIS A 1 124 ? -5.115 -8.718 11.003 1.00 89.25 124 HIS A O 1
ATOM 1023 N N . ALA A 1 125 ? -2.884 -8.917 11.110 1.00 88.38 125 ALA A N 1
ATOM 1024 C CA . ALA A 1 125 ? -2.851 -9.251 12.534 1.00 88.38 125 ALA A CA 1
ATOM 1025 C C . ALA A 1 125 ? -3.456 -8.125 13.388 1.00 88.38 125 ALA A C 1
ATOM 1027 O O . ALA A 1 125 ? -4.293 -8.373 14.255 1.00 88.38 125 ALA A O 1
ATOM 1028 N N . LEU A 1 126 ? -3.099 -6.868 13.105 1.00 88.25 126 LEU A N 1
ATOM 1029 C CA . LEU A 1 126 ? -3.706 -5.726 13.788 1.00 88.25 126 LEU A CA 1
ATOM 1030 C C . LEU A 1 126 ? -5.203 -5.616 13.478 1.00 88.25 126 LEU A C 1
ATOM 1032 O O . LEU A 1 126 ? -5.995 -5.424 14.396 1.00 88.25 126 LEU A O 1
ATOM 1036 N N . HIS A 1 127 ? -5.606 -5.809 12.222 1.00 87.25 127 HIS A N 1
ATOM 1037 C CA . HIS A 1 127 ? -7.003 -5.778 11.795 1.00 87.25 127 HIS A CA 1
ATOM 1038 C C . HIS A 1 127 ? -7.847 -6.824 12.534 1.00 87.25 127 HIS A C 1
ATOM 1040 O O . HIS A 1 127 ? -8.915 -6.494 13.041 1.00 87.25 127 HIS A O 1
ATOM 1046 N N . GLN A 1 128 ? -7.358 -8.059 12.680 1.00 84.44 128 GLN A N 1
ATOM 1047 C CA . GLN A 1 128 ? -8.067 -9.118 13.406 1.00 84.44 128 GLN A CA 1
ATOM 1048 C C . GLN A 1 128 ? -8.386 -8.746 14.864 1.00 84.44 128 GLN A C 1
ATOM 1050 O O . GLN A 1 128 ? -9.409 -9.177 15.396 1.00 84.44 128 GLN A O 1
ATOM 1055 N N . HIS A 1 129 ? -7.533 -7.946 15.508 1.00 79.88 129 HIS A N 1
ATOM 1056 C CA . HIS A 1 129 ? -7.668 -7.598 16.925 1.00 79.88 129 HIS A CA 1
ATOM 1057 C C . HIS A 1 129 ? -8.260 -6.206 17.182 1.00 79.88 129 HIS A C 1
ATOM 1059 O O . HIS A 1 129 ? -8.852 -5.986 18.240 1.00 79.88 129 HIS A O 1
ATOM 1065 N N . LEU A 1 130 ? -8.087 -5.267 16.250 1.00 80.12 130 LEU A N 1
ATOM 1066 C CA . LEU A 1 130 ? -8.406 -3.850 16.436 1.00 80.12 130 LEU A CA 1
ATOM 1067 C C . LEU A 1 130 ? -9.516 -3.343 15.537 1.00 80.12 130 LEU A C 1
ATOM 1069 O O . LEU A 1 130 ? -10.089 -2.307 15.867 1.00 80.12 130 LEU A O 1
ATOM 1073 N N . ALA A 1 131 ? -9.842 -4.033 14.443 1.00 74.12 131 ALA A N 1
ATOM 1074 C CA . ALA A 1 131 ? -10.976 -3.630 13.633 1.00 74.12 131 ALA A CA 1
ATOM 1075 C C . ALA A 1 131 ? -12.241 -3.731 14.494 1.00 74.12 131 ALA A C 1
ATOM 1077 O O . ALA A 1 131 ? -12.589 -4.826 14.957 1.00 74.12 131 ALA A O 1
ATOM 1078 N N . PRO A 1 132 ? -12.947 -2.612 14.746 1.00 67.19 132 PRO A N 1
ATOM 1079 C CA . PRO A 1 132 ? -14.218 -2.677 15.434 1.00 67.19 132 PRO A CA 1
ATOM 1080 C C . PRO A 1 132 ? -15.121 -3.577 14.600 1.00 67.19 132 PRO A C 1
ATOM 1082 O O . PRO A 1 132 ? -15.403 -3.269 13.442 1.00 67.19 132 PRO A O 1
ATOM 1085 N N . SER A 1 133 ? -15.574 -4.694 15.175 1.00 67.88 133 SER A N 1
ATOM 1086 C CA . SER A 1 133 ? -16.615 -5.488 14.526 1.00 67.88 133 SER A CA 1
ATOM 1087 C C . SER A 1 133 ? -17.769 -4.557 14.160 1.00 67.88 133 SER A C 1
ATOM 1089 O O . SER A 1 133 ? -18.054 -3.590 14.872 1.00 67.88 133 SER A O 1
ATOM 1091 N N . ASP A 1 134 ? -18.444 -4.842 13.057 1.00 60.62 134 ASP A N 1
ATOM 1092 C CA . ASP A 1 134 ? -19.486 -3.989 12.491 1.00 60.62 134 ASP A CA 1
ATOM 1093 C C . ASP A 1 134 ? -20.581 -3.635 13.533 1.00 60.62 134 ASP A C 1
ATOM 1095 O O . ASP A 1 134 ? -21.166 -2.549 13.530 1.00 60.62 134 ASP A O 1
ATOM 1099 N N . SER A 1 135 ? -20.799 -4.515 14.521 1.00 55.25 135 SER A N 1
ATOM 1100 C CA . SER A 1 135 ? -21.643 -4.271 15.700 1.00 55.25 135 SER A CA 1
ATOM 1101 C C . SER A 1 135 ? -21.062 -3.273 16.709 1.00 55.25 135 SER A C 1
ATOM 1103 O O . SER A 1 135 ? -21.797 -2.458 17.267 1.00 55.25 135 SER A O 1
ATOM 1105 N N . THR A 1 136 ? -19.757 -3.337 16.965 1.00 67.56 136 THR A N 1
ATOM 1106 C CA . THR A 1 136 ? -19.028 -2.438 17.868 1.00 67.56 136 THR A CA 1
ATOM 1107 C C . THR A 1 136 ? -18.991 -1.033 17.282 1.00 67.56 136 THR A C 1
ATOM 1109 O O . THR A 1 136 ? -19.366 -0.088 17.972 1.00 67.56 136 THR A O 1
ATOM 1112 N N . ARG A 1 137 ? -18.711 -0.908 15.976 1.00 70.50 137 ARG A N 1
ATOM 1113 C CA . ARG A 1 137 ? -18.741 0.379 15.272 1.00 70.50 137 ARG A CA 1
ATOM 1114 C C . ARG A 1 137 ? -20.122 1.032 15.309 1.00 70.50 137 ARG A C 1
ATOM 1116 O O . ARG A 1 137 ? -20.247 2.223 15.582 1.00 70.50 137 ARG A O 1
ATOM 1123 N N . LYS A 1 138 ? -21.185 0.247 15.092 1.00 67.62 138 LYS A N 1
ATOM 1124 C CA . LYS A 1 138 ? -22.579 0.719 15.207 1.00 67.62 138 LYS A CA 1
ATOM 1125 C C . LYS A 1 138 ? -22.928 1.190 16.621 1.00 67.62 138 LYS A C 1
ATOM 1127 O O . LYS A 1 138 ? -23.716 2.123 16.765 1.00 67.62 138 LYS A O 1
ATOM 1132 N N . ARG A 1 139 ? -22.379 0.554 17.661 1.00 72.38 139 ARG A N 1
ATOM 1133 C CA . ARG A 1 139 ? -22.578 0.966 19.059 1.00 72.38 139 ARG A CA 1
ATOM 1134 C C . ARG A 1 139 ? -21.818 2.251 19.385 1.00 72.38 139 ARG A C 1
ATOM 1136 O O . ARG A 1 139 ? -22.402 3.134 19.999 1.00 72.38 139 ARG A O 1
ATOM 1143 N N . GLU A 1 140 ? -20.574 2.375 18.937 1.00 77.50 140 GLU A N 1
ATOM 1144 C CA . GLU A 1 140 ? -19.761 3.586 19.110 1.00 77.50 140 GLU A CA 1
ATOM 1145 C C . GLU A 1 140 ? -20.397 4.795 18.428 1.00 77.50 140 GLU A C 1
ATOM 1147 O O . GLU A 1 140 ? -20.573 5.827 19.063 1.00 77.50 140 GLU A O 1
ATOM 1152 N N . LEU A 1 141 ? -20.821 4.658 17.167 1.00 79.62 141 LEU A N 1
ATOM 1153 C CA . LEU A 1 141 ? -21.518 5.732 16.450 1.00 79.62 141 LEU A CA 1
ATOM 1154 C C . LEU A 1 141 ? -22.811 6.143 17.159 1.00 79.62 141 LEU A C 1
ATOM 1156 O O . LEU A 1 141 ? -23.153 7.321 17.185 1.00 79.62 141 LEU A O 1
ATOM 1160 N N . ARG A 1 142 ? -23.518 5.182 17.767 1.00 77.44 142 ARG A N 1
ATOM 1161 C CA . ARG A 1 142 ? -24.701 5.464 18.584 1.00 77.44 142 ARG A CA 1
ATOM 1162 C C . ARG A 1 142 ? -24.339 6.247 19.846 1.00 77.44 142 ARG A C 1
ATOM 1164 O O . ARG A 1 142 ? -25.015 7.226 20.127 1.00 77.44 142 ARG A O 1
ATOM 1171 N N . GLN A 1 143 ? -23.279 5.864 20.559 1.00 82.88 143 GLN A N 1
ATOM 1172 C CA . GLN A 1 143 ? -22.807 6.605 21.733 1.00 82.88 143 GLN A CA 1
ATOM 1173 C C . GLN A 1 143 ? -22.332 8.012 21.371 1.00 82.88 143 GLN A C 1
ATOM 1175 O O . GLN A 1 143 ? -22.788 8.972 21.976 1.00 82.88 143 GLN A O 1
ATOM 1180 N N . GLN A 1 144 ? -21.500 8.155 20.338 1.00 82.94 144 GLN A N 1
ATOM 1181 C CA . GLN A 1 144 ? -21.037 9.462 19.864 1.00 82.94 144 GLN A CA 1
ATOM 1182 C C . GLN A 1 144 ? -22.209 10.363 19.459 1.00 82.94 144 GLN A C 1
ATOM 1184 O O . GLN A 1 144 ? -22.205 11.558 19.744 1.00 82.94 144 GLN A O 1
ATOM 1189 N N . TRP A 1 145 ? -23.240 9.789 18.834 1.00 79.38 145 TRP A N 1
ATOM 1190 C CA . TRP A 1 145 ? -24.468 10.502 18.503 1.00 79.38 145 TRP A CA 1
ATOM 1191 C C . TRP A 1 145 ? -25.278 10.901 19.746 1.00 79.38 145 TRP A C 1
ATOM 1193 O O . TRP A 1 145 ? -25.735 12.038 19.830 1.00 79.38 145 TRP A O 1
ATOM 1203 N N . GLU A 1 146 ? -25.441 10.009 20.725 1.00 84.12 146 GLU A N 1
ATOM 1204 C CA . GLU A 1 146 ? -26.119 10.305 21.995 1.00 84.12 146 GLU A CA 1
ATOM 1205 C C . GLU A 1 146 ? -25.392 11.401 22.787 1.00 84.12 146 GLU A C 1
ATOM 1207 O O . GLU A 1 146 ? -26.031 12.333 23.280 1.00 84.12 146 GLU A O 1
ATOM 1212 N N . ASP A 1 147 ? -24.063 11.351 22.850 1.00 83.62 147 ASP A N 1
ATOM 1213 C CA . ASP A 1 147 ? -23.235 12.364 23.504 1.00 83.62 147 ASP A CA 1
ATOM 1214 C C . ASP A 1 147 ? -23.322 13.709 22.776 1.00 83.62 147 ASP A C 1
ATOM 1216 O O . ASP A 1 147 ? -23.530 14.748 23.408 1.00 83.62 147 ASP A O 1
ATOM 1220 N N . PHE A 1 148 ? -23.283 13.702 21.441 1.00 82.12 148 PHE A N 1
ATOM 1221 C CA . PHE A 1 148 ? -23.514 14.900 20.636 1.00 82.12 148 PHE A CA 1
ATOM 1222 C C . PHE A 1 148 ? -24.911 15.493 20.876 1.00 82.12 148 PHE A C 1
ATOM 1224 O O . PHE A 1 148 ? -25.055 16.710 21.003 1.00 82.12 148 PHE A O 1
ATOM 1231 N N . GLN A 1 149 ? -25.948 14.662 21.005 1.00 77.19 149 GLN A N 1
ATOM 1232 C CA . GLN A 1 149 ? -27.301 15.116 21.343 1.00 77.19 149 GLN A CA 1
ATOM 1233 C C . GLN A 1 149 ? -27.402 15.683 22.764 1.00 77.19 149 GLN A C 1
ATOM 1235 O O . GLN A 1 149 ? -28.131 16.654 22.982 1.00 77.19 149 GLN A O 1
ATOM 1240 N N . ARG A 1 150 ? -26.659 15.124 23.730 1.00 75.62 150 ARG A N 1
ATOM 1241 C CA . ARG A 1 150 ? -26.574 15.667 25.096 1.00 75.62 150 ARG A CA 1
ATOM 1242 C C . ARG A 1 150 ? -25.886 17.030 25.121 1.00 75.62 150 ARG A C 1
ATOM 1244 O O . ARG A 1 150 ? -26.368 17.915 25.820 1.00 75.62 150 ARG A O 1
ATOM 1251 N N . ILE A 1 151 ? -24.816 17.209 24.345 1.00 77.38 151 ILE A N 1
ATOM 1252 C CA . ILE A 1 151 ? -24.057 18.468 24.260 1.00 77.38 151 ILE A CA 1
ATOM 1253 C C . ILE A 1 151 ? -24.848 19.550 23.512 1.00 77.38 151 ILE A C 1
ATOM 1255 O O . ILE A 1 151 ? -24.882 20.700 23.938 1.00 77.38 151 ILE A O 1
ATOM 1259 N N . THR A 1 152 ? -25.521 19.197 22.414 1.00 75.94 152 THR A N 1
ATOM 1260 C CA . THR A 1 152 ? -26.268 20.157 21.577 1.00 75.94 152 THR A CA 1
ATOM 1261 C C . THR A 1 152 ? -27.678 20.471 22.085 1.00 75.94 152 THR A C 1
ATOM 1263 O O . THR A 1 152 ? -28.404 21.234 21.449 1.00 75.94 152 THR A O 1
ATOM 1266 N N . GLY A 1 153 ? -28.104 19.885 23.209 1.00 62.59 153 GLY A N 1
ATOM 1267 C CA . GLY A 1 153 ? -29.404 20.152 23.833 1.00 62.59 153 GLY A CA 1
ATOM 1268 C C . GLY A 1 153 ? -30.628 19.711 23.015 1.00 62.59 153 GLY A C 1
ATOM 1269 O O . GLY A 1 153 ? -31.757 19.872 23.480 1.00 62.59 153 GLY A O 1
ATOM 1270 N N . ARG A 1 154 ? -30.456 19.113 21.825 1.00 61.28 154 ARG A N 1
ATOM 1271 C CA . ARG A 1 154 ? -31.547 18.519 21.032 1.00 61.28 154 ARG A CA 1
ATOM 1272 C C . ARG A 1 154 ? -31.944 17.167 21.614 1.00 61.28 154 ARG A C 1
ATOM 1274 O O . ARG A 1 154 ? -31.713 16.108 21.033 1.00 61.28 154 ARG A O 1
ATOM 1281 N N . ARG A 1 155 ? -32.598 17.209 22.770 1.00 53.94 155 ARG A N 1
ATOM 1282 C CA . ARG A 1 155 ? -33.333 16.071 23.313 1.00 53.94 155 ARG A CA 1
ATOM 1283 C C . ARG A 1 155 ? -34.623 15.932 22.505 1.00 53.94 155 ARG A C 1
ATOM 1285 O O . ARG A 1 155 ? -35.591 16.642 22.757 1.00 53.94 155 ARG A O 1
ATOM 1292 N N . ILE A 1 156 ? -34.662 15.037 21.518 1.00 55.25 156 ILE A N 1
ATOM 1293 C CA . ILE A 1 156 ? -35.962 14.564 21.029 1.00 55.25 156 ILE A CA 1
ATOM 1294 C C . ILE A 1 156 ? -36.542 13.733 22.174 1.00 55.25 156 ILE A C 1
ATOM 1296 O O . ILE A 1 156 ? -36.083 12.626 22.446 1.00 55.25 156 ILE A O 1
ATOM 1300 N N . HIS A 1 157 ? -37.492 14.312 22.907 1.00 46.22 157 HIS A N 1
ATOM 1301 C CA . HIS A 1 157 ? -38.242 13.624 23.948 1.00 46.22 157 HIS A CA 1
ATOM 1302 C C . HIS A 1 157 ? -39.047 12.481 23.313 1.00 46.22 157 HIS A C 1
ATOM 1304 O O . HIS A 1 157 ? -40.179 12.660 22.874 1.00 46.22 157 HIS A O 1
ATOM 1310 N N . GLY A 1 158 ? -38.461 11.287 23.269 1.00 45.22 158 GLY A N 1
ATOM 1311 C CA . GLY A 1 158 ? -39.215 10.048 23.163 1.00 45.22 158 GLY A CA 1
ATOM 1312 C C . GLY A 1 158 ? -39.932 9.803 24.489 1.00 45.22 158 GLY A C 1
ATOM 1313 O O . GLY A 1 158 ? -39.303 9.365 25.443 1.00 45.22 158 GLY A O 1
ATOM 1314 N N . ALA A 1 159 ? -41.216 10.166 24.535 1.00 43.41 159 ALA A N 1
ATOM 1315 C CA . ALA A 1 159 ? -42.252 9.722 25.471 1.00 43.41 159 ALA A CA 1
ATOM 1316 C C . ALA A 1 159 ? -41.792 9.339 26.897 1.00 43.41 159 ALA A C 1
ATOM 1318 O O . ALA A 1 159 ? -41.504 8.181 27.199 1.00 43.41 159 ALA A O 1
ATOM 1319 N N . THR A 1 160 ? -41.847 10.301 27.820 1.00 43.38 160 THR A N 1
ATOM 1320 C CA . THR A 1 160 ? -42.010 10.010 29.249 1.00 43.38 160 THR A CA 1
ATOM 1321 C C . THR A 1 160 ? -43.363 9.327 29.460 1.00 43.38 160 THR A C 1
ATOM 1323 O O . THR A 1 160 ? -44.396 9.995 29.474 1.00 43.38 160 THR A O 1
ATOM 1326 N N . PHE A 1 161 ? -43.383 8.007 29.637 1.00 47.88 161 PHE A N 1
ATOM 1327 C CA . PHE A 1 161 ? -44.531 7.348 30.259 1.00 47.88 161 PHE A CA 1
ATOM 1328 C C . PHE A 1 161 ? -44.504 7.678 31.752 1.00 47.88 161 PHE A C 1
ATOM 1330 O O . PHE A 1 161 ? -43.836 7.018 32.545 1.00 47.88 161 PHE A O 1
ATOM 1337 N N . SER A 1 162 ? -45.208 8.744 32.126 1.00 39.25 162 SER A N 1
ATOM 1338 C CA . SER A 1 162 ? -45.538 9.030 33.518 1.00 39.25 162 SER A CA 1
ATOM 1339 C C . SER A 1 162 ? -46.627 8.049 33.948 1.00 39.25 162 SER A C 1
ATOM 1341 O O . SER A 1 162 ? -47.814 8.305 33.770 1.00 39.25 162 SER A O 1
ATOM 1343 N N . ALA A 1 163 ? -46.233 6.883 34.457 1.00 40.56 163 ALA A N 1
ATOM 1344 C CA . ALA A 1 163 ? -47.164 5.988 35.130 1.00 40.56 163 ALA A CA 1
ATOM 1345 C C . ALA A 1 163 ? -47.362 6.492 36.564 1.00 40.56 163 ALA A C 1
ATOM 1347 O O . ALA A 1 163 ? -46.668 6.080 37.491 1.00 40.56 163 ALA A O 1
ATOM 1348 N N . THR A 1 164 ? -48.302 7.419 36.740 1.00 47.44 164 THR A N 1
ATOM 1349 C CA . THR A 1 164 ? -48.891 7.707 38.048 1.00 47.44 164 THR A CA 1
ATOM 1350 C C . THR A 1 164 ? -50.340 7.263 38.013 1.00 47.44 164 THR A C 1
ATOM 1352 O O . THR A 1 164 ? -51.168 7.894 37.369 1.00 47.44 164 THR A O 1
ATOM 1355 N N . LEU A 1 165 ? -50.625 6.171 38.713 1.00 43.12 165 LEU A N 1
ATOM 1356 C CA . LEU A 1 165 ? -51.893 5.912 39.387 1.00 43.12 165 LEU A CA 1
ATOM 1357 C C . LEU A 1 165 ? -51.597 4.837 40.431 1.00 43.12 165 LEU A C 1
ATOM 1359 O O . LEU A 1 165 ? -51.335 3.682 40.107 1.00 43.12 165 LEU A O 1
ATOM 1363 N N . GLY A 1 166 ? -51.527 5.272 41.687 1.00 38.03 166 GLY A N 1
ATOM 1364 C CA . GLY A 1 166 ? -51.456 4.370 42.826 1.00 38.03 166 GLY A CA 1
ATOM 1365 C C . GLY A 1 166 ? -52.809 3.720 43.094 1.00 38.03 166 GLY A C 1
ATOM 1366 O O . GLY A 1 166 ? -53.829 4.242 42.658 1.00 38.03 166 GLY A O 1
ATOM 1367 N N . ILE A 1 167 ? -52.787 2.612 43.839 1.00 36.09 167 ILE A N 1
ATOM 1368 C CA . ILE A 1 167 ? -53.759 2.240 44.879 1.00 36.09 167 ILE A CA 1
ATOM 1369 C C . ILE A 1 167 ? -53.175 1.047 45.678 1.00 36.09 167 ILE A C 1
ATOM 1371 O O . ILE A 1 167 ? -52.959 -0.042 45.163 1.00 36.09 167 ILE A O 1
ATOM 1375 N N . THR A 1 168 ? -52.860 1.362 46.941 1.00 39.25 168 THR A N 1
ATOM 1376 C CA . THR A 1 168 ? -53.059 0.608 48.200 1.00 39.25 168 THR A CA 1
ATOM 1377 C C . THR A 1 168 ? -52.325 -0.707 48.535 1.00 39.25 168 THR A C 1
ATOM 1379 O O . THR A 1 168 ? -52.609 -1.770 48.003 1.00 39.25 168 THR A O 1
ATOM 1382 N N . ASN A 1 169 ? -51.553 -0.588 49.626 1.00 41.19 169 ASN A N 1
ATOM 1383 C CA . ASN A 1 169 ? -51.677 -1.295 50.917 1.00 41.19 169 ASN A CA 1
ATOM 1384 C C . ASN A 1 169 ? -51.189 -2.756 51.071 1.00 41.19 169 ASN A C 1
ATOM 1386 O O . ASN A 1 169 ? -51.896 -3.716 50.806 1.00 41.19 169 ASN A O 1
ATOM 1390 N N . ASN A 1 170 ? -49.971 -2.863 51.613 1.00 40.47 170 ASN A N 1
ATOM 1391 C CA . ASN A 1 170 ? -49.587 -3.548 52.859 1.00 40.47 170 ASN A CA 1
ATOM 1392 C C . ASN A 1 170 ? -50.335 -4.838 53.278 1.00 40.47 170 ASN A C 1
ATOM 1394 O O . ASN A 1 170 ? -51.443 -4.760 53.801 1.00 40.47 170 ASN A O 1
ATOM 1398 N N . GLN A 1 171 ? -49.648 -5.989 53.229 1.00 36.53 171 GLN A N 1
ATOM 1399 C CA . GLN A 1 171 ? -49.480 -6.864 54.400 1.00 36.53 171 GLN A CA 1
ATOM 1400 C C . GLN A 1 171 ? -48.425 -7.960 54.173 1.00 36.53 171 GLN A C 1
ATOM 1402 O O . GLN A 1 171 ? -48.376 -8.646 53.157 1.00 36.53 171 GLN A O 1
ATOM 1407 N N . SER A 1 172 ? -47.589 -8.094 55.195 1.00 33.00 172 SER A N 1
ATOM 1408 C CA . SER A 1 172 ? -46.745 -9.224 55.576 1.00 33.00 172 SER A CA 1
ATOM 1409 C C . SER A 1 172 ? -47.410 -10.599 55.442 1.00 33.00 172 SER A C 1
ATOM 1411 O O . SER A 1 172 ? -48.502 -10.773 55.973 1.00 33.00 172 SER A O 1
ATOM 1413 N N . ASN A 1 173 ? -46.696 -11.608 54.927 1.00 39.31 173 ASN A N 1
ATOM 1414 C CA . ASN A 1 173 ? -46.322 -12.777 55.738 1.00 39.31 173 ASN A CA 1
ATOM 1415 C C . ASN A 1 173 ? -45.331 -13.717 55.038 1.00 39.31 173 ASN A C 1
ATOM 1417 O O . ASN A 1 173 ? -45.268 -13.806 53.815 1.00 39.31 173 ASN A O 1
ATOM 1421 N N . GLN A 1 174 ? -44.562 -14.415 55.868 1.00 33.84 174 GLN A N 1
ATOM 1422 C CA . GLN A 1 174 ? -43.565 -15.410 55.498 1.00 33.84 174 GLN A CA 1
ATOM 1423 C C . GLN A 1 174 ? -44.176 -16.732 55.008 1.00 33.84 174 GLN A C 1
ATOM 1425 O O . GLN A 1 174 ? -45.267 -17.109 55.427 1.00 33.84 174 GLN A O 1
ATOM 1430 N N . GLY A 1 175 ? -43.411 -17.481 54.203 1.00 30.52 175 GLY A N 1
ATOM 1431 C CA . GLY A 1 175 ? -43.687 -18.891 53.914 1.00 30.52 175 GLY A CA 1
ATOM 1432 C C . GLY A 1 175 ? -42.874 -19.465 52.749 1.00 30.52 175 GLY A C 1
ATOM 1433 O O . GLY A 1 175 ? -43.318 -19.431 51.608 1.00 30.52 175 GLY A O 1
ATOM 1434 N N . ARG A 1 176 ? -41.692 -20.023 53.044 1.00 31.44 176 ARG A N 1
ATOM 1435 C CA . ARG A 1 176 ? -40.936 -20.986 52.210 1.00 31.44 176 ARG A CA 1
ATOM 1436 C C . ARG A 1 176 ? -41.227 -22.381 52.792 1.00 31.44 176 ARG A C 1
ATOM 1438 O O . ARG A 1 176 ? -41.192 -22.487 54.017 1.00 31.44 176 ARG A O 1
ATOM 1445 N N . PRO A 1 177 ? -41.550 -23.423 52.005 1.00 41.62 177 PRO A N 1
ATOM 1446 C CA . PRO A 1 177 ? -40.559 -24.375 51.454 1.00 41.62 177 PRO A CA 1
ATOM 1447 C C . PRO A 1 177 ? -40.996 -24.841 50.040 1.00 41.62 177 PRO A C 1
ATOM 1449 O O . PRO A 1 177 ? -42.066 -24.482 49.580 1.00 41.62 177 PRO A O 1
ATOM 1452 N N . SER A 1 178 ? -40.305 -25.617 49.215 1.00 30.22 178 SER A N 1
ATOM 1453 C CA . SER A 1 178 ? -39.005 -26.274 49.167 1.00 30.22 178 SER A CA 1
ATOM 1454 C C . SER A 1 178 ? -38.757 -26.592 47.685 1.00 30.22 178 SER A C 1
ATOM 1456 O O . SER A 1 178 ? -39.673 -26.576 46.866 1.00 30.22 178 SER A O 1
ATOM 1458 N N . ALA A 1 179 ? -37.501 -26.852 47.346 1.00 33.12 179 ALA A N 1
ATOM 1459 C CA . ALA A 1 179 ? -37.039 -27.142 45.999 1.00 33.12 179 ALA A CA 1
ATOM 1460 C C . ALA A 1 179 ? -37.636 -28.431 45.407 1.00 33.12 179 ALA A C 1
ATOM 1462 O O . ALA A 1 179 ? -37.612 -29.473 46.055 1.00 33.12 179 ALA A O 1
ATOM 1463 N N . THR A 1 180 ? -38.001 -28.377 44.125 1.00 33.53 180 THR A N 1
ATOM 1464 C CA . THR A 1 180 ? -37.879 -29.511 43.197 1.00 33.53 180 THR A CA 1
ATOM 1465 C C . THR A 1 180 ? -37.410 -28.996 41.842 1.00 33.53 180 THR A C 1
ATOM 1467 O O . THR A 1 180 ? -38.065 -28.180 41.199 1.00 33.53 180 THR A O 1
ATOM 1470 N N . ASN A 1 181 ? -36.230 -29.473 41.451 1.00 34.19 181 ASN A N 1
ATOM 1471 C CA . ASN A 1 181 ? -35.585 -29.243 40.169 1.00 34.19 181 ASN A CA 1
ATOM 1472 C C . ASN A 1 181 ? -36.419 -29.838 39.030 1.00 34.19 181 ASN A C 1
ATOM 1474 O O . ASN A 1 181 ? -36.750 -31.021 39.057 1.00 34.19 181 ASN A O 1
ATOM 1478 N N . SER A 1 182 ? -36.666 -29.057 37.982 1.00 33.41 182 SER A N 1
ATOM 1479 C CA . SER A 1 182 ? -36.858 -29.570 36.623 1.00 33.41 182 SER A CA 1
ATOM 1480 C C . SER A 1 182 ? -36.376 -28.513 35.634 1.00 33.41 182 SER A C 1
ATOM 1482 O O . SER A 1 182 ? -36.872 -27.388 35.586 1.00 33.41 182 SER A O 1
ATOM 1484 N N . LEU A 1 183 ? -35.318 -28.883 34.916 1.00 32.47 183 LEU A N 1
ATOM 1485 C CA . LEU A 1 183 ? -34.546 -28.075 33.981 1.00 32.47 183 LEU A CA 1
ATOM 1486 C C . LEU A 1 183 ? -35.441 -27.564 32.846 1.00 32.47 183 LEU A C 1
ATOM 1488 O O . LEU A 1 183 ? -35.726 -28.286 31.896 1.00 32.47 183 LEU A O 1
ATOM 1492 N N . THR A 1 184 ? -35.853 -26.300 32.936 1.00 32.91 184 THR A N 1
ATOM 1493 C CA . THR A 1 184 ? -36.415 -25.560 31.803 1.00 32.91 184 THR A CA 1
ATOM 1494 C C . THR A 1 184 ? -35.321 -24.646 31.273 1.00 32.91 184 THR A C 1
ATOM 1496 O O . THR A 1 184 ? -34.911 -23.704 31.947 1.00 32.91 184 THR A O 1
ATOM 1499 N N . ILE A 1 185 ? -34.814 -24.958 30.084 1.00 38.28 185 ILE A N 1
ATOM 1500 C CA . ILE A 1 185 ? -33.878 -24.120 29.332 1.00 38.28 185 ILE A CA 1
ATOM 1501 C C . ILE A 1 185 ? -34.651 -22.870 28.873 1.00 38.28 185 ILE A C 1
ATOM 1503 O O . ILE A 1 185 ? -35.581 -23.014 28.078 1.00 38.28 185 ILE A O 1
ATOM 1507 N N . PRO A 1 186 ? -34.312 -21.641 29.311 1.00 33.22 186 PRO A N 1
ATOM 1508 C CA . PRO A 1 186 ? -34.942 -20.441 28.782 1.00 33.22 186 PRO A CA 1
ATOM 1509 C C . PRO A 1 186 ? -34.255 -20.072 27.463 1.00 33.22 186 PRO A C 1
ATOM 1511 O O . PRO A 1 186 ? -33.202 -19.432 27.436 1.00 33.22 186 PRO A O 1
ATOM 1514 N N . SER A 1 187 ? -34.853 -20.470 26.343 1.00 37.59 187 SER A N 1
ATOM 1515 C CA . SER A 1 187 ? -34.546 -19.878 25.042 1.00 37.59 187 SER A CA 1
ATOM 1516 C C . SER A 1 187 ? -35.039 -18.428 25.029 1.00 37.59 187 SER A C 1
ATOM 1518 O O . SER A 1 187 ? -36.236 -18.169 25.159 1.00 37.59 187 SER A O 1
ATOM 1520 N N . LYS A 1 188 ? -34.111 -17.476 24.880 1.00 35.09 188 LYS A N 1
ATOM 1521 C CA . LYS A 1 188 ? -34.387 -16.044 24.683 1.00 35.09 188 LYS A CA 1
ATOM 1522 C C . LYS A 1 188 ? -35.459 -15.823 23.599 1.00 35.09 188 LYS A C 1
ATOM 1524 O O . LYS A 1 188 ? -35.234 -16.241 22.463 1.00 35.09 188 LYS A O 1
ATOM 1529 N N . PRO A 1 189 ? -36.537 -15.067 23.863 1.00 34.97 189 PRO A N 1
ATOM 1530 C CA . PRO A 1 189 ? -37.345 -14.500 22.797 1.00 34.97 189 PRO A CA 1
ATOM 1531 C C . PRO A 1 189 ? -36.620 -13.267 22.240 1.00 34.97 189 PRO A C 1
ATOM 1533 O O . PRO A 1 189 ? -36.671 -12.178 22.806 1.00 34.97 189 PRO A O 1
ATOM 1536 N N . SER A 1 190 ? -35.917 -13.428 21.119 1.00 36.94 190 SER A N 1
ATOM 1537 C CA . SER A 1 190 ? -35.500 -12.296 20.285 1.00 36.94 190 SER A CA 1
ATOM 1538 C C . SER A 1 190 ? -36.661 -11.917 19.367 1.00 36.94 190 SER A C 1
ATOM 1540 O O . SER A 1 190 ? -36.720 -12.346 18.218 1.00 36.94 190 SER A O 1
ATOM 1542 N N . ALA A 1 191 ? -37.589 -11.109 19.874 1.00 40.19 191 ALA A N 1
ATOM 1543 C CA . ALA A 1 191 ? -38.602 -10.448 19.064 1.00 40.19 191 ALA A CA 1
ATOM 1544 C C . ALA A 1 191 ? -38.461 -8.934 19.243 1.00 40.19 191 ALA A C 1
ATOM 1546 O O . ALA A 1 191 ? -38.951 -8.361 20.215 1.00 40.19 191 ALA A O 1
ATOM 1547 N N . SER A 1 192 ? -37.813 -8.262 18.286 1.00 45.44 192 SER A N 1
ATOM 1548 C CA . SER A 1 192 ? -38.123 -6.854 18.045 1.00 45.44 192 SER A CA 1
ATOM 1549 C C . SER A 1 192 ? -39.562 -6.813 17.533 1.00 45.44 192 SER A C 1
ATOM 1551 O O . SER A 1 192 ? -39.825 -7.123 16.371 1.00 45.44 192 SER A O 1
ATOM 1553 N N . SER A 1 193 ? -40.503 -6.496 18.412 1.00 52.38 193 SER A N 1
ATOM 1554 C CA . SER A 1 193 ? -41.935 -6.411 18.130 1.00 52.38 193 SER A CA 1
ATOM 1555 C C . SER A 1 193 ? -42.270 -5.184 17.275 1.00 52.38 193 SER A C 1
ATOM 1557 O O . SER A 1 193 ? -43.018 -4.294 17.672 1.00 52.38 193 SER A O 1
ATOM 1559 N N . LYS A 1 194 ? -41.736 -5.116 16.054 1.00 53.25 194 LYS A N 1
ATOM 1560 C CA . LYS A 1 194 ? -42.374 -4.305 15.018 1.00 53.25 194 LYS A CA 1
ATOM 1561 C C . LYS A 1 194 ? -43.604 -5.101 14.586 1.00 53.25 194 LYS A C 1
ATOM 1563 O O . LYS A 1 194 ? -43.482 -6.263 14.228 1.00 53.25 194 LYS A O 1
ATOM 1568 N N . ARG A 1 195 ? -44.800 -4.535 14.735 1.00 53.22 195 ARG A N 1
ATOM 1569 C CA . ARG A 1 195 ? -46.038 -5.190 14.291 1.00 53.22 195 ARG A CA 1
ATOM 1570 C C . ARG A 1 195 ? -46.021 -5.270 12.752 1.00 53.22 195 ARG A C 1
ATOM 1572 O O . ARG A 1 195 ? -45.507 -4.334 12.135 1.00 53.22 195 ARG A O 1
ATOM 1579 N N . PRO A 1 196 ? -46.536 -6.346 12.133 1.00 55.94 196 PRO A N 1
ATOM 1580 C CA . PRO A 1 196 ? -46.637 -6.432 10.678 1.00 55.94 196 PRO A CA 1
ATOM 1581 C C . PRO A 1 196 ? -47.465 -5.261 10.129 1.00 55.94 196 PRO A C 1
ATOM 1583 O O . PRO A 1 196 ? -48.417 -4.816 10.770 1.00 55.94 196 PRO A O 1
ATOM 1586 N N . HIS A 1 197 ? -47.077 -4.744 8.958 1.00 57.47 197 HIS A N 1
ATOM 1587 C CA . HIS A 1 197 ? -47.781 -3.644 8.297 1.00 57.47 197 HIS A CA 1
ATOM 1588 C C . HIS A 1 197 ? -49.234 -4.058 8.047 1.00 57.47 197 HIS A C 1
ATOM 1590 O O . HIS A 1 197 ? -49.495 -5.087 7.423 1.00 57.47 197 HIS A O 1
ATOM 1596 N N . THR A 1 198 ? -50.183 -3.266 8.541 1.00 55.41 198 THR A N 1
ATOM 1597 C CA . THR A 1 198 ? -51.610 -3.616 8.552 1.00 55.41 198 THR A CA 1
ATOM 1598 C C . THR A 1 198 ? -52.228 -3.691 7.151 1.00 55.41 198 THR A C 1
ATOM 1600 O O . THR A 1 198 ? -53.369 -4.116 7.027 1.00 55.41 198 THR A O 1
ATOM 1603 N N . ASN A 1 199 ? -51.501 -3.307 6.092 1.00 65.31 199 ASN A N 1
ATOM 1604 C CA . ASN A 1 199 ? -52.042 -3.250 4.736 1.00 65.31 199 ASN A CA 1
ATOM 1605 C C . ASN A 1 199 ? -50.979 -3.551 3.656 1.00 65.31 199 ASN A C 1
ATOM 1607 O O . ASN A 1 199 ? -50.273 -2.653 3.203 1.00 65.31 199 ASN A O 1
ATOM 1611 N N . CYS A 1 200 ? -50.801 -4.815 3.265 1.00 75.56 200 CYS A N 1
ATOM 1612 C CA . CYS A 1 200 ? -50.067 -5.159 2.036 1.00 75.56 200 CYS A CA 1
ATOM 1613 C C . CYS A 1 200 ? -50.898 -4.756 0.806 1.00 75.56 200 CYS A C 1
ATOM 1615 O O . CYS A 1 200 ? -52.117 -4.900 0.825 1.00 75.56 200 CYS A O 1
ATOM 1617 N N . TYR A 1 201 ? -50.266 -4.387 -0.316 1.00 73.50 201 TYR A N 1
ATOM 1618 C CA . TYR A 1 201 ? -50.962 -4.151 -1.601 1.00 73.50 201 TYR A CA 1
ATOM 1619 C C . TYR A 1 201 ? -51.748 -5.367 -2.123 1.00 73.50 201 TYR A C 1
ATOM 1621 O O . TYR A 1 201 ? -52.662 -5.235 -2.934 1.00 73.50 201 TYR A O 1
ATOM 1629 N N . CYS A 1 202 ? -51.403 -6.551 -1.626 1.00 74.38 202 CYS A N 1
ATOM 1630 C CA . CYS A 1 202 ? -52.087 -7.811 -1.857 1.00 74.38 202 CYS A CA 1
ATOM 1631 C C . CYS A 1 202 ? -53.351 -8.021 -0.997 1.00 74.38 202 CYS A C 1
ATOM 1633 O O . CYS A 1 202 ? -54.023 -9.032 -1.162 1.00 74.38 202 CYS A O 1
ATOM 1635 N N . GLY A 1 203 ? -53.668 -7.106 -0.072 1.00 72.19 203 GLY A N 1
ATOM 1636 C CA . GLY A 1 203 ? -54.864 -7.146 0.781 1.00 72.19 203 GLY A CA 1
ATOM 1637 C C . GLY A 1 203 ? -54.769 -8.042 2.023 1.00 72.19 203 GLY A C 1
ATOM 1638 O O . GLY A 1 203 ? -55.713 -8.085 2.803 1.00 72.19 203 GLY A O 1
ATOM 1639 N N . VAL A 1 204 ? -53.647 -8.741 2.235 1.00 75.06 204 VAL A N 1
ATOM 1640 C CA . VAL A 1 204 ? -53.434 -9.652 3.378 1.00 75.06 204 VAL A CA 1
ATOM 1641 C C . VAL A 1 204 ? -52.449 -9.046 4.382 1.00 75.06 204 VAL A C 1
ATOM 1643 O O . VAL A 1 204 ? -51.479 -8.398 3.996 1.00 75.06 204 VAL A O 1
ATOM 1646 N N . THR A 1 205 ? -52.663 -9.270 5.680 1.00 75.06 205 THR A N 1
ATOM 1647 C CA . THR A 1 205 ? -51.757 -8.795 6.738 1.00 75.06 205 THR A CA 1
ATOM 1648 C C . THR A 1 205 ? -50.533 -9.705 6.865 1.00 75.06 205 THR A C 1
ATOM 1650 O O . THR A 1 205 ? -50.614 -10.792 7.431 1.00 75.06 205 THR A O 1
ATOM 1653 N N . HIS A 1 206 ? -49.391 -9.261 6.343 1.00 77.44 206 HIS A N 1
ATOM 1654 C CA . HIS A 1 206 ? -48.087 -9.915 6.498 1.00 77.44 206 HIS A CA 1
ATOM 1655 C C . HIS A 1 206 ? -46.944 -8.926 6.240 1.00 77.44 206 HIS A C 1
ATOM 1657 O O . HIS A 1 206 ? -47.159 -7.787 5.819 1.00 77.44 206 HIS A O 1
ATOM 1663 N N . TRP A 1 207 ? -45.707 -9.362 6.468 1.00 76.44 207 TRP A N 1
ATOM 1664 C CA . TRP A 1 207 ? -44.522 -8.584 6.113 1.00 76.44 207 TRP A CA 1
ATOM 1665 C C . TRP A 1 207 ? -44.282 -8.567 4.606 1.00 76.44 207 TRP A C 1
ATOM 1667 O O . TRP A 1 207 ? -44.398 -9.596 3.953 1.00 76.44 207 TRP A O 1
ATOM 1677 N N . TYR A 1 208 ? -43.829 -7.443 4.041 1.00 75.88 208 TYR A N 1
ATOM 1678 C CA . TYR A 1 208 ? -43.483 -7.374 2.613 1.00 75.88 208 TYR A CA 1
ATOM 1679 C C . TYR A 1 208 ? -42.479 -8.458 2.171 1.00 75.88 208 TYR A C 1
ATOM 1681 O O . TYR A 1 208 ? -42.572 -8.953 1.051 1.00 75.88 208 TYR A O 1
ATOM 1689 N N . CYS A 1 209 ? -41.568 -8.877 3.056 1.00 71.56 209 CYS A N 1
ATOM 1690 C CA . CYS A 1 209 ? -40.611 -9.963 2.806 1.00 71.56 209 CYS A CA 1
ATOM 1691 C C . CYS A 1 209 ? -41.230 -11.375 2.799 1.00 71.56 209 CYS A C 1
ATOM 1693 O O . CYS A 1 209 ? -40.580 -12.332 2.381 1.00 71.56 209 CYS A O 1
ATOM 1695 N N . GLU A 1 210 ? -42.475 -11.511 3.241 1.00 73.19 210 GLU A N 1
ATOM 1696 C CA . GLU A 1 210 ? -43.258 -12.750 3.222 1.00 73.19 210 GLU A CA 1
ATOM 1697 C C . GLU A 1 210 ? -44.320 -12.734 2.115 1.00 73.19 210 GLU A C 1
ATOM 1699 O O . GLU A 1 210 ? -44.981 -13.743 1.887 1.00 73.19 210 GLU A O 1
ATOM 1704 N N . CYS A 1 211 ? -44.466 -11.615 1.395 1.00 84.25 211 CYS A N 1
ATOM 1705 C CA . CYS A 1 211 ? -45.455 -11.467 0.338 1.00 84.25 211 CYS A CA 1
ATOM 1706 C C . CYS A 1 211 ? -45.048 -12.250 -0.928 1.00 84.25 211 CYS A C 1
ATOM 1708 O O . CYS A 1 211 ? -44.043 -11.898 -1.556 1.00 84.25 211 CYS A O 1
ATOM 1710 N N . PRO A 1 212 ? -45.849 -13.230 -1.393 1.00 84.00 212 PRO A N 1
ATOM 1711 C CA . PRO A 1 212 ? -45.554 -14.009 -2.606 1.00 84.00 212 PRO A CA 1
ATOM 1712 C C . PRO A 1 212 ? -45.464 -13.182 -3.903 1.00 84.00 212 PRO A C 1
ATOM 1714 O O . PRO A 1 212 ? -44.838 -13.608 -4.876 1.00 84.00 212 PRO A O 1
ATOM 1717 N N . TYR A 1 213 ? -46.089 -11.997 -3.920 1.00 81.31 213 TYR A N 1
ATOM 1718 C CA . TYR A 1 213 ? -46.070 -11.068 -5.057 1.00 81.31 213 TYR A CA 1
ATOM 1719 C C . TYR A 1 213 ? -44.789 -10.223 -5.125 1.00 81.31 213 TYR A C 1
ATOM 1721 O O . TYR A 1 213 ? -44.385 -9.819 -6.211 1.00 81.31 213 TYR A O 1
ATOM 1729 N N . LEU A 1 214 ? -44.130 -9.978 -3.987 1.00 78.00 214 LEU A N 1
ATOM 1730 C CA . LEU A 1 214 ? -42.845 -9.270 -3.918 1.00 78.00 214 LE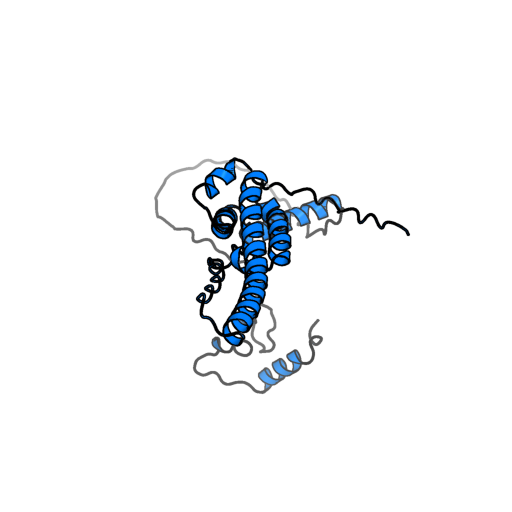U A CA 1
ATOM 1731 C C . LEU A 1 214 ? -41.658 -10.233 -3.964 1.00 78.00 214 LEU A C 1
ATOM 1733 O O . LEU A 1 214 ? -40.603 -9.891 -4.494 1.00 78.00 214 LEU A O 1
ATOM 1737 N N . VAL A 1 215 ? -41.825 -11.430 -3.398 1.00 80.69 215 VAL A N 1
ATOM 1738 C CA . VAL A 1 215 ? -40.739 -12.378 -3.165 1.00 80.69 215 VAL A CA 1
ATOM 1739 C C . VAL A 1 215 ? -41.043 -13.711 -3.842 1.00 80.69 215 VAL A C 1
ATOM 1741 O O . VAL A 1 215 ? -41.879 -14.495 -3.397 1.00 80.69 215 VAL A O 1
ATOM 1744 N N . THR A 1 216 ? -40.312 -13.993 -4.919 1.00 78.50 216 THR A N 1
ATOM 1745 C CA . THR A 1 216 ? -40.535 -15.159 -5.788 1.00 78.50 216 THR A CA 1
ATOM 1746 C C . THR A 1 216 ? -40.375 -16.502 -5.073 1.00 78.50 216 THR A C 1
ATOM 1748 O O . THR A 1 216 ? -41.120 -17.434 -5.351 1.00 78.50 216 THR A O 1
ATOM 1751 N N . HIS A 1 217 ? -39.462 -16.605 -4.106 1.00 80.38 217 HIS A N 1
ATOM 1752 C CA . HIS A 1 217 ? -39.207 -17.841 -3.355 1.00 80.38 217 HIS A CA 1
ATOM 1753 C C . HIS A 1 217 ? -40.196 -18.096 -2.202 1.00 80.38 217 HIS A C 1
ATOM 1755 O O . HIS A 1 217 ? -40.087 -19.105 -1.511 1.00 80.38 217 HIS A O 1
ATOM 1761 N N . LYS A 1 218 ? -41.153 -17.188 -1.963 1.00 82.31 218 LYS A N 1
ATOM 1762 C CA . LYS A 1 218 ? -42.227 -17.353 -0.965 1.00 82.31 218 LYS A CA 1
ATOM 1763 C C . LYS A 1 218 ? -43.547 -17.820 -1.587 1.00 82.31 218 LYS A C 1
ATOM 1765 O O . LYS A 1 218 ? -44.560 -17.909 -0.899 1.00 82.31 218 LYS A O 1
ATOM 1770 N N . ARG A 1 219 ? -43.549 -18.111 -2.890 1.00 86.56 219 ARG A N 1
ATOM 1771 C CA . ARG A 1 219 ? -44.726 -18.575 -3.625 1.00 86.56 219 ARG A CA 1
ATOM 1772 C C . ARG A 1 219 ? -45.045 -20.028 -3.246 1.00 86.56 219 ARG A C 1
ATOM 1774 O O . ARG A 1 219 ? -44.157 -20.873 -3.342 1.00 86.56 219 ARG A O 1
ATOM 1781 N N . PRO A 1 220 ? -46.277 -20.344 -2.811 1.00 81.50 220 PRO A N 1
ATOM 1782 C CA . PRO A 1 220 ? -46.668 -21.724 -2.541 1.00 81.50 220 PRO A CA 1
ATOM 1783 C C . PRO A 1 220 ? -46.675 -22.568 -3.826 1.00 81.50 220 PRO A C 1
ATOM 1785 O O . PRO A 1 220 ? -46.785 -22.045 -4.932 1.00 81.50 220 PRO A O 1
ATOM 1788 N N . HIS A 1 221 ? -46.606 -23.891 -3.674 1.00 63.09 221 HIS A N 1
ATOM 1789 C CA . HIS A 1 221 ? -46.433 -24.848 -4.777 1.00 63.09 221 HIS A CA 1
ATOM 1790 C C . HIS A 1 221 ? -47.509 -24.749 -5.887 1.00 63.09 221 HIS A C 1
ATOM 1792 O O . HIS A 1 221 ? -47.233 -25.067 -7.037 1.00 63.09 221 HIS A O 1
ATOM 1798 N N . ASN A 1 222 ? -48.716 -24.257 -5.580 1.00 78.88 222 ASN A N 1
ATOM 1799 C CA . ASN A 1 222 ? -49.828 -24.110 -6.536 1.00 78.88 222 ASN A CA 1
ATOM 1800 C C . ASN A 1 222 ? -50.220 -22.641 -6.774 1.00 78.88 222 ASN A C 1
ATOM 1802 O O . ASN A 1 222 ? -51.395 -22.313 -6.944 1.00 78.88 222 ASN A O 1
ATOM 1806 N N . TRP A 1 223 ? -49.249 -21.732 -6.714 1.00 78.94 223 TRP A N 1
ATOM 1807 C CA . TRP A 1 223 ? -49.511 -20.299 -6.772 1.00 78.94 223 TRP A CA 1
ATOM 1808 C C . TRP A 1 223 ? -49.825 -19.806 -8.190 1.00 78.94 223 TRP A C 1
ATOM 1810 O O . TRP A 1 223 ? -49.073 -20.056 -9.131 1.00 78.94 223 TRP A O 1
ATOM 1820 N N . LYS A 1 224 ? -50.925 -19.056 -8.322 1.00 77.88 224 LYS A N 1
ATOM 1821 C CA . LYS A 1 224 ? -51.304 -18.324 -9.536 1.00 77.88 224 LYS A CA 1
ATOM 1822 C C . LYS A 1 224 ? -51.308 -16.827 -9.243 1.00 77.88 224 LYS A C 1
ATOM 1824 O O . LYS A 1 224 ? -51.839 -16.404 -8.218 1.00 77.88 224 LYS A O 1
ATOM 1829 N N . GLU A 1 225 ? -50.723 -16.048 -10.148 1.00 76.19 225 GLU A N 1
ATOM 1830 C CA . GLU A 1 225 ? -50.740 -14.586 -10.084 1.00 76.19 225 GLU A CA 1
ATOM 1831 C C . GLU A 1 225 ? -52.156 -14.071 -10.348 1.00 76.19 225 GLU A C 1
ATOM 1833 O O . GLU A 1 225 ? -52.746 -14.366 -11.386 1.00 76.19 225 GLU A O 1
ATOM 1838 N N . ASP A 1 226 ? -52.699 -13.286 -9.419 1.00 79.50 226 ASP A N 1
ATOM 1839 C CA . ASP A 1 226 ? -53.881 -12.476 -9.689 1.00 79.50 226 ASP A CA 1
ATOM 1840 C C . ASP A 1 226 ? -53.453 -11.208 -10.439 1.00 79.50 226 ASP A C 1
ATOM 1842 O O . ASP A 1 226 ? -52.696 -10.378 -9.922 1.00 79.50 226 ASP A O 1
ATOM 1846 N N . ASN A 1 227 ? -53.961 -11.045 -11.662 1.00 77.12 227 ASN A N 1
ATOM 1847 C CA . ASN A 1 227 ? -53.672 -9.899 -12.521 1.00 77.12 227 ASN A CA 1
ATOM 1848 C C . ASN A 1 227 ? -54.030 -8.553 -11.861 1.00 77.12 227 ASN A C 1
ATOM 1850 O O . ASN A 1 227 ? -53.343 -7.560 -12.108 1.00 77.12 227 ASN A O 1
ATOM 1854 N N . SER A 1 228 ? -55.049 -8.514 -10.994 1.00 75.50 228 SER A N 1
ATOM 1855 C CA . SER A 1 228 ? -55.474 -7.308 -10.268 1.00 75.50 228 SER A CA 1
ATOM 1856 C C . SER A 1 228 ? -54.443 -6.874 -9.223 1.00 75.50 228 SER A C 1
ATOM 1858 O O . SER A 1 228 ? -54.091 -5.698 -9.116 1.00 75.50 228 SER A O 1
ATOM 1860 N N . ILE A 1 229 ? -53.888 -7.834 -8.480 1.00 76.56 229 ILE A N 1
ATOM 1861 C CA . ILE A 1 229 ? -52.875 -7.571 -7.451 1.00 76.56 229 ILE A CA 1
ATOM 1862 C C . ILE A 1 229 ? -51.536 -7.221 -8.110 1.00 76.56 229 ILE A C 1
ATOM 1864 O O . ILE A 1 229 ? -50.880 -6.256 -7.711 1.00 76.56 229 ILE A O 1
ATOM 1868 N N . THR A 1 230 ? -51.155 -7.937 -9.169 1.00 78.12 230 THR A N 1
ATOM 1869 C CA . THR A 1 230 ? -49.935 -7.654 -9.936 1.00 78.12 230 THR A CA 1
ATOM 1870 C C . THR A 1 230 ? -49.961 -6.255 -10.564 1.00 78.12 230 THR A C 1
ATOM 1872 O O . THR A 1 230 ? -48.932 -5.574 -10.567 1.00 78.12 230 THR A O 1
ATOM 1875 N N . ALA A 1 231 ? -51.121 -5.781 -11.037 1.00 78.50 231 ALA A N 1
ATOM 1876 C CA . ALA A 1 231 ? -51.280 -4.415 -11.541 1.00 78.50 231 ALA A CA 1
ATOM 1877 C C . ALA A 1 231 ? -51.022 -3.359 -10.450 1.00 78.50 231 ALA A C 1
ATOM 1879 O O . ALA A 1 231 ? -50.230 -2.444 -10.678 1.00 78.50 231 ALA A O 1
ATOM 1880 N N . LYS A 1 232 ? -51.572 -3.543 -9.238 1.00 79.00 232 LYS A N 1
ATOM 1881 C CA . LYS A 1 232 ? -51.344 -2.636 -8.093 1.00 79.00 232 LYS A CA 1
ATOM 1882 C C . LYS A 1 232 ? -49.864 -2.517 -7.723 1.00 79.00 232 LYS A C 1
ATOM 1884 O O . LYS A 1 232 ? -49.372 -1.422 -7.465 1.00 79.00 232 LYS A O 1
ATOM 1889 N N . PHE A 1 233 ? -49.125 -3.628 -7.736 1.00 76.88 233 PHE A N 1
ATOM 1890 C CA . PHE A 1 233 ? -47.681 -3.602 -7.480 1.00 76.88 233 PHE A CA 1
ATOM 1891 C C . PHE A 1 233 ? -46.887 -2.910 -8.596 1.00 76.88 233 PHE A C 1
ATOM 1893 O O . PHE A 1 233 ? -45.894 -2.241 -8.307 1.00 76.88 233 PHE A O 1
ATOM 1900 N N . ARG A 1 234 ? -47.296 -3.051 -9.865 1.00 74.50 234 ARG A N 1
ATOM 1901 C CA . ARG A 1 234 ? -46.652 -2.356 -10.994 1.00 74.50 234 ARG A CA 1
ATOM 1902 C C . ARG A 1 234 ? -46.869 -0.847 -10.919 1.00 74.50 234 ARG A C 1
ATOM 1904 O O . ARG A 1 234 ? -45.903 -0.104 -11.054 1.00 74.50 234 ARG A O 1
ATOM 1911 N N . GLU A 1 235 ? -48.090 -0.415 -10.621 1.00 73.56 235 GLU A N 1
ATOM 1912 C CA . GLU A 1 235 ? -48.442 0.999 -10.450 1.00 73.56 235 GLU A CA 1
ATOM 1913 C C . GLU A 1 235 ? -47.683 1.645 -9.275 1.00 73.56 235 GLU A C 1
ATOM 1915 O O . GLU A 1 235 ? -47.113 2.733 -9.413 1.00 73.56 235 GLU A O 1
ATOM 1920 N N . ALA A 1 236 ? -47.558 0.928 -8.151 1.00 68.12 236 ALA A N 1
ATOM 1921 C CA . ALA A 1 236 ? -46.788 1.377 -6.989 1.00 68.12 236 ALA A CA 1
ATOM 1922 C C . ALA A 1 236 ? -45.279 1.536 -7.272 1.00 68.12 236 ALA A C 1
ATOM 1924 O O . ALA A 1 236 ? -44.620 2.363 -6.643 1.00 68.12 236 ALA A O 1
ATOM 1925 N N . ARG A 1 237 ? -44.712 0.786 -8.232 1.00 67.25 237 ARG A N 1
ATOM 1926 C CA . ARG A 1 237 ? -43.305 0.960 -8.653 1.00 67.25 237 ARG A CA 1
ATOM 1927 C C . ARG A 1 237 ? -43.091 2.215 -9.498 1.00 67.25 237 ARG A C 1
ATOM 1929 O O . ARG A 1 237 ? -41.976 2.726 -9.519 1.00 67.25 237 ARG A O 1
ATOM 1936 N N . THR A 1 238 ? -44.126 2.702 -10.181 1.00 69.81 238 THR A N 1
ATOM 1937 C CA . THR A 1 238 ? -44.051 3.888 -11.048 1.00 69.81 238 THR A CA 1
ATOM 1938 C C . THR A 1 238 ? -44.389 5.200 -10.336 1.00 69.81 238 THR A C 1
ATOM 1940 O O . THR A 1 238 ? -43.893 6.239 -10.755 1.00 69.81 238 THR A O 1
ATOM 1943 N N . ASN A 1 239 ? -45.157 5.173 -9.238 1.00 60.47 239 ASN A N 1
ATOM 1944 C CA . ASN A 1 239 ? -45.486 6.362 -8.441 1.00 60.47 239 ASN A CA 1
ATOM 1945 C C . ASN A 1 239 ? -45.252 6.121 -6.934 1.00 60.47 239 ASN A C 1
ATOM 1947 O O . ASN A 1 239 ? -46.142 5.623 -6.244 1.00 60.47 239 ASN A O 1
ATOM 1951 N N . PRO A 1 240 ? -44.105 6.539 -6.364 1.00 55.81 240 PRO A N 1
ATOM 1952 C CA . PRO A 1 240 ? -43.794 6.317 -4.947 1.00 55.81 240 PRO A CA 1
ATOM 1953 C C . PRO A 1 240 ? -44.611 7.184 -3.963 1.00 55.81 240 PRO A C 1
ATOM 1955 O O . PRO A 1 240 ? -44.394 7.095 -2.760 1.00 55.81 240 PRO A O 1
ATOM 1958 N N . LYS A 1 241 ? -45.539 8.030 -4.443 1.00 53.12 241 LYS A N 1
ATOM 1959 C CA . LYS A 1 241 ? -46.350 8.957 -3.624 1.00 53.12 241 LYS A CA 1
ATOM 1960 C C . LYS A 1 241 ? -47.786 8.490 -3.331 1.00 53.12 241 LYS A C 1
ATOM 1962 O O . LYS A 1 241 ? -48.560 9.263 -2.786 1.00 53.12 241 LYS A O 1
ATOM 1967 N N . VAL A 1 242 ? -48.166 7.257 -3.670 1.00 52.50 242 VAL A N 1
ATOM 1968 C CA . VAL A 1 242 ? -49.572 6.806 -3.540 1.00 52.50 242 VAL A CA 1
ATOM 1969 C C . VAL A 1 242 ? -49.943 6.358 -2.113 1.00 52.50 242 VAL A C 1
ATOM 1971 O O . VAL A 1 242 ? -51.079 5.973 -1.872 1.00 52.50 242 VAL A O 1
ATOM 1974 N N . ASN A 1 243 ? -49.040 6.423 -1.129 1.00 47.22 243 ASN A N 1
ATOM 1975 C CA . ASN A 1 243 ? -49.418 6.112 0.256 1.00 47.22 243 ASN A CA 1
ATOM 1976 C C . ASN A 1 243 ? -48.494 6.790 1.286 1.00 47.22 243 ASN A C 1
ATOM 1978 O O . ASN A 1 243 ? -47.624 6.153 1.881 1.00 47.22 243 ASN A O 1
ATOM 1982 N N . THR A 1 244 ? -48.665 8.102 1.452 1.00 37.84 244 THR A N 1
ATOM 1983 C CA . THR A 1 244 ? -48.456 8.775 2.749 1.00 37.84 244 THR A CA 1
ATOM 1984 C C . THR A 1 244 ? -49.803 8.988 3.396 1.00 37.84 244 THR A C 1
ATOM 1986 O O . THR A 1 244 ? -50.696 9.456 2.655 1.00 37.84 244 THR A O 1
#

pLDDT: mean 72.61, std 19.78, range [30.22, 95.19]